Protein AF-A0A6L6EE24-F1 (afdb_monomer)

Radius of gyration: 20.08 Å; Cα contacts (8 Å, |Δi|>4): 141; chains: 1; bounding box: 50×39×47 Å

Sequence (184 aa):
MATQLELSYWQAILTGFLQGVTELFPISSLGHSILVPAWIGGSWESFLTNSTAGESPYLLMIIALHAASAITLLLIFWKRWLQLVKAFFRSLKSRSLDTPESRVIWLILIATIPVGALGVLFERQFQVLFSEPLAASIFLSINGLILIIAEKSSKNKTVMDSTSDEVLTHQISFKNAFTSGVAQ

Structure (mmCIF, N/CA/C/O backbone):
data_AF-A0A6L6EE24-F1
#
_entry.id   AF-A0A6L6EE24-F1
#
loop_
_atom_site.group_PDB
_atom_site.id
_atom_site.type_symbol
_atom_site.label_atom_id
_atom_site.label_alt_id
_atom_site.label_comp_id
_atom_site.label_asym_id
_atom_site.label_entity_id
_atom_site.label_seq_id
_atom_site.pdbx_PDB_ins_code
_atom_site.Cartn_x
_atom_site.Cartn_y
_atom_site.Cartn_z
_atom_site.occupancy
_atom_site.B_iso_or_equiv
_atom_site.auth_seq_id
_atom_site.auth_comp_id
_atom_site.auth_asym_id
_atom_site.auth_atom_id
_atom_site.pdbx_PDB_model_num
ATOM 1 N N . MET A 1 1 ? 29.800 -14.977 -24.149 1.00 35.56 1 MET A N 1
ATOM 2 C CA . MET A 1 1 ? 29.866 -14.549 -22.738 1.00 35.56 1 MET A CA 1
ATOM 3 C C . MET A 1 1 ? 28.534 -13.881 -22.454 1.00 35.56 1 MET A C 1
ATOM 5 O O . MET A 1 1 ? 28.294 -12.818 -23.006 1.00 35.56 1 MET A O 1
ATOM 9 N N . ALA A 1 2 ? 27.608 -14.567 -21.779 1.00 38.78 2 ALA A N 1
ATOM 10 C CA . ALA A 1 2 ? 26.323 -13.967 -21.435 1.00 38.78 2 ALA A CA 1
ATOM 11 C C . ALA A 1 2 ? 26.615 -12.833 -20.451 1.00 38.78 2 ALA A C 1
ATOM 13 O O . ALA A 1 2 ? 27.115 -13.090 -19.358 1.00 38.78 2 ALA A O 1
ATOM 14 N N . THR A 1 3 ? 26.415 -11.587 -20.870 1.00 46.00 3 THR A N 1
ATOM 15 C CA . THR A 1 3 ? 26.446 -10.443 -19.963 1.00 46.00 3 THR A CA 1
ATOM 16 C C . THR A 1 3 ? 25.337 -10.674 -18.951 1.00 46.00 3 THR A C 1
ATOM 18 O O . THR A 1 3 ? 24.162 -10.554 -19.296 1.00 46.00 3 THR A O 1
ATOM 21 N N . GLN A 1 4 ? 25.697 -11.082 -17.734 1.00 54.03 4 GLN A N 1
ATOM 22 C CA . GLN A 1 4 ? 24.763 -11.023 -16.622 1.00 54.03 4 GLN A CA 1
ATOM 23 C C . GLN A 1 4 ? 24.338 -9.559 -16.519 1.00 54.03 4 GLN A C 1
ATOM 25 O O . GL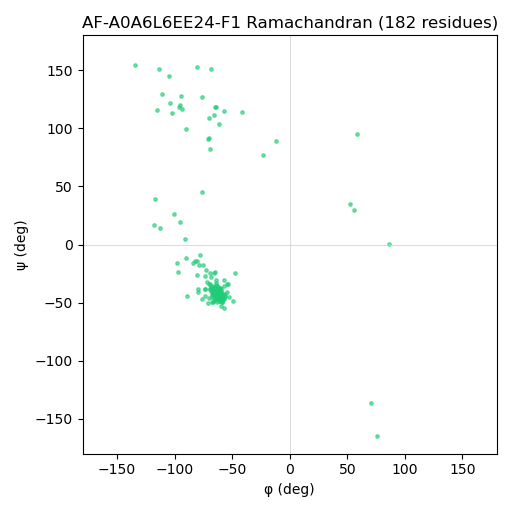N A 1 4 ? 25.173 -8.664 -16.374 1.00 54.03 4 GLN A O 1
ATOM 30 N N . LEU A 1 5 ? 23.055 -9.309 -16.766 1.00 61.62 5 LEU A N 1
ATOM 31 C CA . LEU A 1 5 ? 22.456 -8.003 -16.566 1.00 61.62 5 LEU A CA 1
ATOM 32 C C . LEU A 1 5 ? 22.423 -7.811 -15.052 1.00 61.62 5 LEU A C 1
ATOM 34 O O . LEU A 1 5 ? 21.525 -8.304 -14.385 1.00 61.62 5 LEU A O 1
ATOM 38 N N . GLU A 1 6 ? 23.474 -7.201 -14.517 1.00 71.25 6 GLU A N 1
ATOM 39 C CA . GLU A 1 6 ? 23.632 -6.947 -13.090 1.00 71.25 6 GLU A CA 1
ATOM 40 C C . GLU A 1 6 ? 23.122 -5.541 -12.776 1.00 71.25 6 GLU A C 1
ATOM 42 O O . GLU A 1 6 ? 23.526 -4.553 -13.403 1.00 71.25 6 GLU A O 1
ATOM 47 N N . LEU A 1 7 ? 22.230 -5.447 -11.794 1.00 79.94 7 LEU A N 1
ATOM 48 C CA . LEU A 1 7 ? 21.799 -4.171 -11.244 1.00 79.94 7 LEU A CA 1
ATOM 49 C C . LEU A 1 7 ? 22.915 -3.645 -10.335 1.00 79.94 7 LEU A C 1
ATOM 51 O O . LEU A 1 7 ? 23.386 -4.348 -9.441 1.00 79.94 7 LEU A O 1
ATOM 55 N N . SER A 1 8 ? 23.375 -2.412 -10.553 1.00 88.88 8 SER A N 1
ATOM 56 C CA . SER A 1 8 ? 24.468 -1.885 -9.729 1.00 88.88 8 SER A CA 1
ATOM 57 C C . SER A 1 8 ? 24.000 -1.653 -8.290 1.00 88.88 8 SER A C 1
ATOM 59 O O . SER A 1 8 ? 22.841 -1.309 -8.054 1.00 88.88 8 SER A O 1
ATOM 61 N N . TYR A 1 9 ? 24.906 -1.750 -7.310 1.00 90.00 9 TYR A N 1
ATOM 62 C CA . TYR A 1 9 ? 24.572 -1.438 -5.913 1.00 90.00 9 TYR A CA 1
ATOM 63 C C . TYR A 1 9 ? 23.958 -0.044 -5.750 1.00 90.00 9 TYR A C 1
ATOM 65 O O . TYR A 1 9 ? 23.062 0.145 -4.934 1.00 90.00 9 TYR A O 1
ATOM 73 N N . TRP A 1 10 ? 24.395 0.924 -6.558 1.00 90.31 10 TRP A N 1
ATOM 74 C CA . TRP A 1 10 ? 23.808 2.258 -6.570 1.00 90.31 10 TRP A CA 1
ATOM 75 C C . TRP A 1 10 ? 22.343 2.247 -7.028 1.00 90.31 10 TRP A C 1
ATOM 77 O O . TRP A 1 10 ? 21.489 2.832 -6.365 1.00 90.31 10 TRP A O 1
ATOM 87 N N . GLN A 1 11 ? 22.034 1.533 -8.115 1.00 90.19 11 GLN A N 1
ATOM 88 C CA . GLN A 1 11 ? 20.658 1.354 -8.593 1.00 90.19 11 GLN A CA 1
ATOM 89 C C . GLN A 1 11 ? 19.801 0.613 -7.556 1.00 90.19 11 GLN A C 1
ATOM 91 O O . GLN A 1 11 ? 18.645 0.978 -7.352 1.00 90.19 11 GLN A O 1
ATOM 96 N N . ALA A 1 12 ? 20.363 -0.377 -6.856 1.00 90.50 12 ALA A N 1
ATOM 97 C CA . ALA A 1 12 ? 19.659 -1.127 -5.814 1.00 90.50 12 ALA A CA 1
ATOM 98 C C . ALA A 1 12 ? 19.319 -0.234 -4.613 1.00 90.50 12 ALA A C 1
ATOM 100 O O . ALA A 1 12 ? 18.173 -0.209 -4.166 1.00 90.50 12 ALA A O 1
ATOM 101 N N . ILE A 1 13 ? 20.292 0.546 -4.129 1.00 92.00 13 ILE A N 1
ATOM 102 C CA . ILE A 1 13 ? 20.103 1.505 -3.031 1.00 92.00 13 ILE A CA 1
ATOM 103 C C . ILE A 1 13 ? 19.045 2.541 -3.408 1.00 92.00 13 ILE A C 1
ATOM 105 O O . ILE A 1 13 ? 18.144 2.811 -2.616 1.00 92.00 13 ILE A O 1
ATOM 109 N N . LEU A 1 14 ? 19.120 3.095 -4.620 1.00 91.81 14 LEU A N 1
ATOM 110 C CA . LEU A 1 14 ? 18.164 4.098 -5.078 1.00 91.81 14 LEU A CA 1
ATOM 111 C C . LEU A 1 14 ? 16.758 3.508 -5.258 1.00 91.81 14 LEU A C 1
ATOM 113 O O . LEU A 1 14 ? 15.786 4.155 -4.877 1.00 91.81 14 LEU A O 1
ATOM 117 N N . THR A 1 15 ? 16.646 2.269 -5.755 1.00 91.50 15 THR A N 1
ATOM 118 C CA . THR A 1 15 ? 15.363 1.545 -5.832 1.00 91.50 15 THR A CA 1
ATOM 119 C C . THR A 1 15 ? 14.777 1.336 -4.436 1.00 91.50 15 THR A C 1
ATOM 121 O O . THR A 1 15 ? 13.606 1.628 -4.210 1.00 91.50 15 THR A O 1
ATOM 124 N N . GLY A 1 16 ? 15.590 0.883 -3.477 1.00 92.81 16 GLY A N 1
ATOM 125 C CA . GLY A 1 16 ? 15.157 0.682 -2.095 1.00 92.81 16 GLY A CA 1
ATOM 126 C C . GLY A 1 16 ? 14.726 1.979 -1.413 1.00 92.81 16 GLY A C 1
ATOM 127 O O . GLY A 1 16 ? 13.695 2.010 -0.744 1.00 92.81 16 GLY A O 1
ATOM 128 N N . PHE A 1 17 ? 15.468 3.067 -1.625 1.00 92.75 17 PHE A N 1
ATOM 129 C CA . PHE A 1 17 ? 15.104 4.392 -1.128 1.00 92.75 17 PHE A CA 1
ATOM 130 C C . PHE A 1 17 ? 13.784 4.881 -1.734 1.00 92.75 17 PHE A C 1
ATOM 132 O O . PHE A 1 17 ? 12.897 5.309 -0.998 1.00 92.75 17 PHE A O 1
ATOM 139 N N . LEU A 1 18 ? 13.628 4.774 -3.058 1.00 92.88 18 LEU A N 1
ATOM 140 C CA . LEU A 1 18 ? 12.404 5.159 -3.756 1.00 92.88 18 LEU A CA 1
ATOM 141 C C . LEU A 1 18 ? 11.202 4.362 -3.242 1.00 92.88 18 LEU A C 1
ATOM 143 O O . LEU A 1 18 ? 10.190 4.966 -2.896 1.00 92.88 18 LEU A O 1
ATOM 147 N N . GLN A 1 19 ? 11.323 3.036 -3.129 1.00 92.50 19 GLN A N 1
ATOM 148 C CA . GLN A 1 19 ? 10.274 2.179 -2.576 1.00 92.50 19 GLN A CA 1
ATOM 149 C C . GLN A 1 19 ? 9.935 2.603 -1.143 1.00 92.50 19 GLN A C 1
ATOM 151 O O . GLN A 1 19 ? 8.772 2.829 -0.833 1.00 92.50 19 GLN A O 1
ATOM 156 N N . GLY A 1 20 ? 10.940 2.772 -0.280 1.00 91.31 20 GLY A N 1
ATOM 157 C CA . GLY A 1 20 ? 10.734 3.153 1.117 1.00 91.31 20 GLY A CA 1
ATOM 158 C C . GLY A 1 20 ? 10.026 4.500 1.281 1.00 91.31 20 GLY A C 1
ATOM 159 O O . GLY A 1 20 ? 9.137 4.617 2.116 1.00 91.31 20 GLY A O 1
ATOM 160 N N . VAL A 1 21 ? 10.375 5.504 0.470 1.00 91.56 21 VAL A N 1
ATOM 161 C CA . VAL A 1 21 ? 9.709 6.816 0.490 1.00 91.56 21 VAL A CA 1
ATOM 162 C C . VAL A 1 21 ? 8.296 6.716 -0.075 1.00 91.56 21 VAL A C 1
ATOM 164 O O . VAL A 1 21 ? 7.352 7.179 0.556 1.00 91.56 21 VAL A O 1
ATOM 167 N N . THR A 1 22 ? 8.132 6.113 -1.252 1.00 91.94 22 THR A N 1
ATOM 168 C CA . THR A 1 22 ? 6.841 6.065 -1.958 1.00 91.94 22 THR A CA 1
ATOM 169 C C . THR A 1 22 ? 5.807 5.188 -1.261 1.00 91.94 22 THR A C 1
ATOM 171 O O . THR A 1 22 ? 4.623 5.450 -1.413 1.00 91.94 22 THR A O 1
ATOM 174 N N . GLU A 1 23 ? 6.223 4.204 -0.461 1.00 90.12 23 GLU A N 1
ATOM 175 C CA . GLU A 1 23 ? 5.327 3.372 0.354 1.00 90.12 23 GLU A CA 1
ATOM 176 C C . GLU A 1 23 ? 4.661 4.164 1.493 1.00 90.12 23 GLU A C 1
ATOM 178 O O . GLU A 1 23 ? 3.559 3.836 1.924 1.00 90.12 23 GLU A O 1
ATOM 183 N N . LEU A 1 24 ? 5.309 5.228 1.985 1.00 86.56 24 LEU A N 1
ATOM 184 C CA . LEU A 1 24 ? 4.775 6.060 3.072 1.00 86.56 24 LEU A CA 1
ATOM 185 C C . LEU A 1 24 ? 3.703 7.047 2.598 1.00 86.56 24 LEU A C 1
ATOM 187 O O . LEU A 1 24 ? 2.953 7.582 3.416 1.00 86.56 24 LEU A O 1
ATOM 191 N N . PHE A 1 25 ? 3.637 7.304 1.294 1.00 87.75 25 PHE A N 1
ATOM 192 C CA . PHE A 1 25 ? 2.688 8.230 0.692 1.00 87.75 25 PHE A CA 1
ATOM 193 C C . PHE A 1 25 ? 1.697 7.468 -0.196 1.00 87.75 25 PHE A C 1
ATOM 195 O O . PHE A 1 25 ? 2.050 6.455 -0.792 1.00 87.75 25 PHE A O 1
ATOM 202 N N . PRO A 1 26 ? 0.458 7.955 -0.367 1.00 85.06 26 PRO A N 1
ATOM 203 C CA . PRO A 1 26 ? -0.547 7.289 -1.196 1.00 85.06 26 PRO A CA 1
ATOM 204 C C . PRO A 1 26 ? -0.301 7.489 -2.708 1.00 85.06 26 PRO A C 1
ATOM 206 O O . PRO A 1 26 ? -1.217 7.800 -3.460 1.00 85.06 26 PRO A O 1
ATOM 209 N N . ILE A 1 27 ? 0.939 7.331 -3.177 1.00 86.38 27 ILE A N 1
ATOM 210 C CA . ILE A 1 27 ? 1.379 7.661 -4.544 1.00 86.38 27 ILE A CA 1
ATOM 211 C C . ILE A 1 27 ? 1.757 6.433 -5.383 1.00 86.38 27 ILE A C 1
ATOM 213 O O . ILE A 1 27 ? 2.351 6.596 -6.439 1.00 86.38 27 ILE A O 1
ATOM 217 N N . SER A 1 28 ? 1.390 5.219 -4.955 1.00 88.88 28 SER A N 1
ATOM 218 C CA . SER A 1 28 ? 1.711 3.939 -5.614 1.00 88.88 28 SER A CA 1
ATOM 219 C C . SER A 1 28 ? 3.219 3.691 -5.772 1.00 88.88 28 SER A C 1
ATOM 221 O O . SER A 1 28 ? 3.859 4.114 -6.742 1.00 88.88 28 SER A O 1
ATOM 223 N N . SER A 1 29 ? 3.789 2.966 -4.808 1.00 89.94 29 SER A N 1
ATOM 224 C CA . SER A 1 29 ? 5.209 2.603 -4.790 1.00 89.94 29 SER A CA 1
ATOM 225 C C . SER A 1 29 ? 5.599 1.705 -5.968 1.00 89.94 29 SER A C 1
ATOM 227 O O . SER A 1 29 ? 6.589 1.980 -6.641 1.00 89.94 29 SER A O 1
ATOM 229 N N . LEU A 1 30 ? 4.763 0.715 -6.310 1.00 87.75 30 LEU A N 1
ATOM 230 C CA . LEU A 1 30 ? 4.964 -0.144 -7.485 1.00 87.75 30 LEU A CA 1
ATOM 231 C C . LEU A 1 30 ? 5.056 0.661 -8.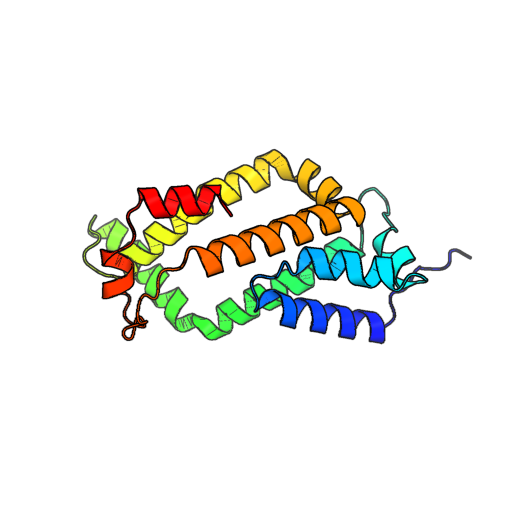788 1.00 87.75 30 LEU A C 1
ATOM 233 O O . LEU A 1 30 ? 5.960 0.426 -9.586 1.00 87.75 30 LEU A O 1
ATOM 237 N N . GLY A 1 31 ? 4.168 1.642 -8.988 1.00 88.12 31 GLY A N 1
ATOM 238 C CA . GLY A 1 31 ? 4.172 2.474 -10.193 1.00 88.12 31 GLY A CA 1
ATOM 239 C C . GLY A 1 31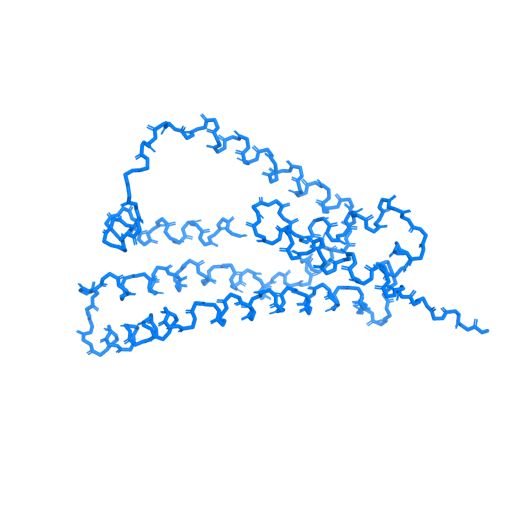 ? 5.496 3.215 -10.381 1.00 88.12 31 GLY A C 1
ATOM 240 O O . GLY A 1 31 ? 6.076 3.189 -11.464 1.00 88.12 31 GLY A O 1
ATOM 241 N N . HIS A 1 32 ? 6.022 3.815 -9.312 1.00 90.38 32 HIS A N 1
ATOM 242 C CA . HIS A 1 32 ? 7.311 4.507 -9.347 1.00 90.38 32 HIS A CA 1
ATOM 243 C C . HIS A 1 32 ? 8.487 3.543 -9.532 1.00 90.38 32 HIS A C 1
ATOM 245 O O . HIS A 1 32 ? 9.392 3.835 -10.313 1.00 90.38 32 HIS A O 1
ATOM 251 N N . SER A 1 33 ? 8.450 2.384 -8.876 1.00 88.56 33 SER A N 1
ATOM 252 C CA . SER A 1 33 ? 9.476 1.348 -9.006 1.00 88.56 33 SER A CA 1
ATOM 253 C C . SER A 1 33 ? 9.541 0.748 -10.412 1.00 88.56 33 SER A C 1
ATOM 255 O O . SER A 1 33 ? 10.598 0.295 -10.813 1.00 88.56 33 SER A O 1
ATOM 257 N N . ILE A 1 34 ? 8.474 0.798 -11.212 1.00 89.12 34 ILE A N 1
ATOM 258 C CA . ILE A 1 34 ? 8.506 0.364 -12.621 1.00 89.12 34 ILE A CA 1
ATOM 259 C C . ILE A 1 34 ? 8.893 1.523 -13.551 1.00 89.12 34 ILE A C 1
ATOM 261 O O . ILE A 1 34 ? 9.718 1.364 -14.450 1.00 89.12 34 ILE A O 1
ATOM 265 N N . LEU A 1 35 ? 8.312 2.708 -13.339 1.00 89.75 35 LEU A N 1
ATOM 266 C CA . LEU A 1 35 ? 8.468 3.845 -14.250 1.00 89.75 35 LEU A CA 1
ATOM 267 C C . LEU A 1 35 ? 9.841 4.506 -14.172 1.00 89.75 35 LEU A C 1
ATOM 269 O O . LEU A 1 35 ? 10.368 4.915 -15.202 1.00 89.75 35 LEU A O 1
ATOM 273 N N . VAL A 1 36 ? 10.432 4.624 -12.980 1.00 90.56 36 VAL A N 1
ATOM 274 C CA . VAL A 1 36 ? 11.742 5.274 -12.819 1.00 90.56 36 VAL A CA 1
ATOM 275 C C . VAL A 1 36 ? 12.846 4.517 -13.575 1.00 90.56 36 VAL A C 1
ATOM 277 O O . VAL A 1 36 ? 13.548 5.159 -14.360 1.00 90.56 36 VAL A O 1
ATOM 280 N N . PRO A 1 37 ? 12.988 3.182 -13.441 1.00 89.06 37 PRO A N 1
ATOM 281 C CA . PRO A 1 37 ? 13.920 2.407 -14.262 1.00 89.06 37 PRO A CA 1
ATOM 282 C C . PRO A 1 37 ? 13.646 2.510 -15.761 1.00 89.06 37 PRO A C 1
ATOM 284 O O . PRO A 1 37 ? 14.585 2.699 -16.532 1.00 89.06 37 PRO A O 1
ATOM 287 N N . ALA A 1 38 ? 12.374 2.407 -16.166 1.00 88.19 38 ALA A N 1
ATOM 288 C CA . ALA A 1 38 ? 11.973 2.470 -17.570 1.00 88.19 38 ALA A CA 1
ATOM 289 C C . ALA A 1 38 ? 12.283 3.838 -18.199 1.00 88.19 38 ALA A C 1
ATOM 291 O O . ALA A 1 38 ? 12.652 3.918 -19.364 1.00 88.19 38 ALA A O 1
ATOM 292 N N . TRP A 1 39 ? 12.164 4.920 -17.428 1.00 89.44 39 TRP A N 1
ATOM 293 C CA . TRP A 1 39 ? 12.439 6.272 -17.906 1.00 89.44 39 TRP A CA 1
ATOM 294 C C . TRP A 1 39 ? 13.933 6.605 -17.949 1.00 89.44 39 TRP A C 1
ATOM 296 O O . TRP A 1 39 ? 14.387 7.268 -18.879 1.00 89.44 39 TRP A O 1
ATOM 306 N N . ILE A 1 40 ? 14.709 6.146 -16.959 1.00 89.81 40 ILE A N 1
ATOM 307 C CA . ILE A 1 40 ? 16.169 6.334 -16.937 1.00 89.81 40 ILE A CA 1
ATOM 308 C C . ILE A 1 40 ? 16.847 5.493 -18.030 1.00 89.81 40 ILE A C 1
ATOM 310 O O . ILE A 1 40 ? 17.845 5.927 -18.608 1.00 89.81 40 ILE A O 1
ATOM 314 N N . GLY A 1 41 ? 16.303 4.311 -18.331 1.00 86.81 41 GLY A N 1
ATOM 315 C CA . GLY A 1 41 ? 16.784 3.448 -19.403 1.00 86.81 41 GLY A CA 1
ATOM 316 C C . GLY A 1 41 ? 18.075 2.692 -19.069 1.00 86.81 41 GLY A C 1
ATOM 317 O O . GLY A 1 41 ? 18.515 2.576 -17.918 1.00 86.81 41 GLY A O 1
ATOM 318 N N . GLY A 1 42 ? 18.707 2.151 -20.109 1.00 87.25 42 GLY A N 1
ATOM 319 C CA . GLY A 1 42 ? 20.019 1.507 -20.021 1.00 87.25 42 GLY A CA 1
ATOM 320 C C . GLY A 1 42 ? 19.988 0.175 -19.269 1.00 87.25 42 GLY A C 1
ATOM 321 O O . GLY A 1 42 ? 19.104 -0.655 -19.486 1.00 87.25 42 GLY A O 1
ATOM 322 N N . SER A 1 43 ? 20.966 -0.058 -18.383 1.00 84.69 43 SER A N 1
ATOM 323 C CA . SER A 1 43 ? 21.052 -1.322 -17.634 1.00 84.69 43 SER A CA 1
ATOM 324 C C . SER A 1 43 ? 19.886 -1.526 -16.663 1.00 84.69 43 SER A C 1
ATOM 326 O O . SER A 1 43 ? 19.553 -2.666 -16.354 1.00 84.69 43 SER A O 1
ATOM 328 N N . TRP A 1 44 ? 19.243 -0.444 -16.209 1.00 85.06 44 TRP A N 1
ATOM 329 C CA . TRP A 1 44 ? 18.145 -0.511 -15.246 1.00 85.06 44 TRP A CA 1
ATOM 330 C C . TRP A 1 44 ? 16.845 -0.984 -15.905 1.00 85.06 44 TRP A C 1
ATOM 332 O O . TRP A 1 44 ? 16.212 -1.916 -15.418 1.00 85.06 44 TRP A O 1
ATOM 342 N N . GLU A 1 45 ? 16.503 -0.411 -17.061 1.00 85.00 45 GLU A N 1
ATOM 343 C CA . GLU A 1 45 ? 15.403 -0.875 -17.916 1.00 85.00 45 GLU A CA 1
ATOM 344 C C . GLU A 1 45 ? 15.658 -2.295 -18.441 1.00 85.00 45 GLU A C 1
ATOM 346 O O . GLU A 1 45 ? 14.760 -3.137 -18.433 1.00 85.00 45 GLU A O 1
ATOM 351 N N . SER A 1 46 ? 16.898 -2.596 -18.839 1.00 83.94 46 SER A N 1
ATOM 352 C CA . SER A 1 46 ? 17.271 -3.946 -19.282 1.00 83.94 46 SER A CA 1
ATOM 353 C C . SER A 1 46 ? 17.065 -4.979 -18.172 1.00 83.94 46 SER A C 1
ATOM 355 O O . SER A 1 46 ? 16.642 -6.094 -18.446 1.00 83.94 46 SER A O 1
ATOM 357 N N . PHE A 1 47 ? 17.337 -4.623 -16.913 1.00 83.06 47 PHE A N 1
ATOM 358 C CA . PHE A 1 47 ? 17.099 -5.501 -15.767 1.00 83.06 47 PHE A CA 1
ATOM 359 C C . PHE A 1 47 ? 15.609 -5.630 -15.417 1.00 83.06 47 PHE A C 1
ATOM 361 O O . PHE A 1 47 ? 15.158 -6.724 -15.092 1.00 83.06 47 PHE A O 1
ATOM 368 N N . LEU A 1 48 ? 14.839 -4.541 -15.530 1.00 82.88 48 LEU A N 1
ATOM 369 C CA . LEU A 1 48 ? 13.378 -4.542 -15.374 1.00 82.88 48 LEU A CA 1
ATOM 370 C C . LEU A 1 48 ? 12.705 -5.492 -16.379 1.00 82.88 48 LEU A C 1
ATOM 372 O O . LEU A 1 48 ? 11.856 -6.297 -16.002 1.00 82.88 48 LEU A O 1
ATOM 376 N N . THR A 1 49 ? 13.098 -5.400 -17.651 1.00 79.06 49 THR A N 1
ATOM 377 C CA . THR A 1 49 ? 12.504 -6.160 -18.765 1.00 7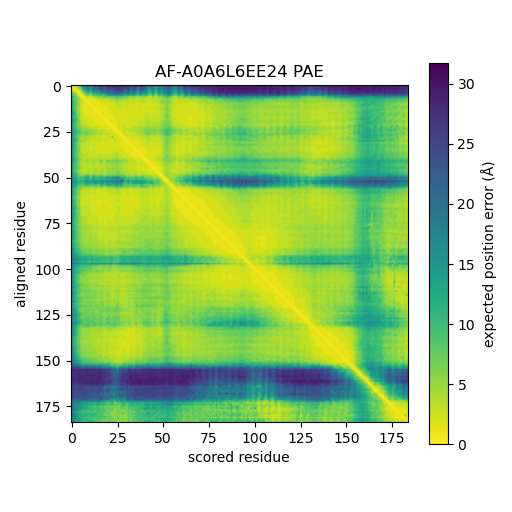9.06 49 THR A CA 1
ATOM 378 C C . THR A 1 49 ? 13.063 -7.577 -18.899 1.00 79.06 49 THR A C 1
ATOM 380 O O . THR A 1 49 ? 12.468 -8.417 -19.579 1.00 79.06 49 THR A O 1
ATOM 383 N N . ASN A 1 50 ? 14.177 -7.885 -18.229 1.00 78.44 50 ASN A N 1
ATOM 384 C CA . ASN A 1 50 ? 14.746 -9.224 -18.230 1.00 78.44 50 ASN A CA 1
ATOM 385 C C . ASN A 1 50 ? 13.855 -10.184 -17.434 1.00 78.44 50 ASN A C 1
ATOM 387 O O . ASN A 1 50 ? 13.790 -10.144 -16.206 1.00 78.44 50 ASN A O 1
ATOM 391 N N . SER A 1 51 ? 13.197 -11.080 -18.160 1.00 69.50 51 SER A N 1
ATOM 392 C CA . SER A 1 51 ? 12.428 -12.182 -17.595 1.00 69.50 51 SER A CA 1
ATOM 393 C C . SER A 1 51 ? 13.087 -13.492 -17.999 1.00 69.50 51 SER A C 1
ATOM 395 O O . SER A 1 51 ? 13.144 -13.834 -19.181 1.00 69.50 51 SER A O 1
ATOM 397 N N . THR A 1 52 ? 13.587 -14.243 -17.020 1.00 64.06 52 THR A N 1
ATOM 398 C CA . THR A 1 52 ? 14.177 -15.564 -17.256 1.00 64.06 52 THR A CA 1
ATOM 399 C C . THR A 1 52 ? 13.173 -16.620 -16.812 1.00 64.06 52 THR A C 1
ATOM 401 O O . THR A 1 52 ? 12.737 -16.617 -15.669 1.00 64.06 52 THR A O 1
ATOM 404 N N . ALA A 1 53 ? 12.770 -17.515 -17.721 1.00 59.53 53 ALA A N 1
ATOM 405 C CA . ALA A 1 53 ? 11.824 -18.602 -17.429 1.00 59.53 53 ALA A CA 1
ATOM 406 C C . ALA A 1 53 ? 10.465 -18.156 -16.830 1.00 59.53 53 ALA A C 1
ATOM 408 O O . ALA A 1 53 ? 9.827 -18.914 -16.107 1.00 59.53 53 ALA A O 1
ATOM 409 N N . GLY A 1 54 ? 10.002 -16.946 -17.167 1.00 62.97 54 GLY A N 1
ATOM 410 C CA . GLY A 1 54 ? 8.730 -16.399 -16.679 1.00 62.97 54 GLY A CA 1
ATOM 411 C C . GLY A 1 54 ? 8.818 -15.678 -15.331 1.00 62.97 54 GLY A C 1
ATOM 412 O O . GLY A 1 54 ? 7.810 -15.152 -14.875 1.00 62.97 54 GLY A O 1
ATOM 413 N N . GLU A 1 55 ? 10.007 -15.599 -14.729 1.00 66.62 55 GLU A N 1
ATOM 414 C CA . GLU A 1 55 ? 10.256 -14.839 -13.506 1.00 66.62 55 GLU A CA 1
ATOM 415 C C . GLU A 1 55 ? 11.135 -13.619 -13.815 1.00 66.62 55 GLU A C 1
ATOM 417 O O . GLU A 1 55 ? 12.179 -13.728 -14.466 1.00 66.62 55 GLU A O 1
ATOM 422 N N . SER A 1 56 ? 10.708 -12.440 -13.356 1.00 79.62 56 SER A N 1
ATOM 423 C CA . SER A 1 56 ? 11.512 -11.216 -13.410 1.00 79.62 56 SER A CA 1
ATOM 424 C C . SER A 1 56 ? 12.280 -11.063 -12.091 1.00 79.62 56 SER A C 1
ATOM 426 O O . SER A 1 56 ? 11.653 -10.871 -11.041 1.00 79.62 56 SER A O 1
ATOM 428 N N . PRO A 1 57 ? 13.627 -11.100 -12.107 1.00 82.06 57 PRO A N 1
ATOM 429 C CA . PRO A 1 57 ? 14.441 -10.842 -10.919 1.00 82.06 57 PRO A CA 1
ATOM 430 C C . PRO A 1 57 ? 14.158 -9.466 -10.304 1.00 82.06 57 PRO A C 1
ATOM 432 O O . PRO A 1 57 ? 14.236 -9.296 -9.086 1.00 82.06 57 PRO A O 1
ATOM 435 N N . TYR A 1 58 ? 13.787 -8.489 -11.136 1.00 84.88 58 TYR A N 1
ATOM 436 C CA . TYR A 1 58 ? 13.420 -7.158 -10.673 1.00 84.88 58 TYR A CA 1
ATOM 437 C C . TYR A 1 58 ? 12.118 -7.167 -9.872 1.00 84.88 58 TYR A C 1
ATOM 439 O O . TYR A 1 58 ? 12.081 -6.603 -8.781 1.00 84.88 58 TYR A O 1
ATOM 447 N N . LEU A 1 59 ? 11.076 -7.863 -10.342 1.00 83.62 59 LEU A N 1
ATOM 448 C CA . LEU A 1 59 ? 9.827 -8.000 -9.582 1.00 83.62 59 LEU A CA 1
ATOM 449 C C . LEU A 1 59 ? 10.057 -8.688 -8.235 1.00 83.62 59 LEU A C 1
ATOM 451 O O . LEU A 1 59 ? 9.536 -8.228 -7.223 1.00 83.62 59 LEU A O 1
ATOM 455 N N . LEU A 1 60 ? 10.880 -9.741 -8.198 1.00 86.06 60 LEU A N 1
ATOM 456 C CA . LEU A 1 60 ? 11.251 -10.407 -6.944 1.00 86.06 60 LEU A CA 1
ATOM 457 C C . LEU A 1 60 ? 11.949 -9.444 -5.975 1.00 86.06 60 LEU A C 1
ATOM 459 O O . LEU A 1 60 ? 11.661 -9.456 -4.777 1.00 86.06 60 LEU A O 1
ATOM 463 N N . MET A 1 61 ? 12.818 -8.567 -6.483 1.00 88.56 61 MET A N 1
ATOM 464 C CA . MET A 1 61 ? 13.447 -7.524 -5.675 1.00 88.56 61 MET A CA 1
ATOM 465 C C . MET A 1 61 ? 12.423 -6.510 -5.144 1.00 88.56 61 MET A C 1
ATOM 467 O O . MET A 1 61 ? 12.476 -6.173 -3.962 1.00 88.56 61 MET A O 1
ATOM 471 N N . ILE A 1 62 ? 11.471 -6.048 -5.964 1.00 89.69 62 ILE A N 1
ATOM 472 C CA . ILE A 1 62 ? 10.398 -5.146 -5.507 1.00 89.69 62 ILE A CA 1
ATOM 473 C C . ILE A 1 62 ? 9.556 -5.820 -4.416 1.00 89.69 62 ILE A C 1
ATOM 475 O O . ILE A 1 62 ? 9.294 -5.207 -3.383 1.00 89.69 62 ILE A O 1
ATOM 479 N N . ILE A 1 63 ? 9.177 -7.089 -4.606 1.00 89.62 63 ILE A N 1
ATOM 480 C CA . ILE A 1 63 ? 8.435 -7.877 -3.611 1.00 89.62 63 ILE A CA 1
ATOM 481 C C . ILE A 1 63 ? 9.227 -7.958 -2.301 1.00 89.62 63 ILE A C 1
ATOM 483 O O . ILE A 1 63 ? 8.664 -7.741 -1.229 1.00 89.62 63 ILE A O 1
ATOM 487 N N . ALA A 1 64 ? 10.537 -8.212 -2.367 1.00 92.31 64 ALA A N 1
ATOM 488 C CA . ALA A 1 64 ? 11.397 -8.253 -1.187 1.00 92.31 64 ALA A CA 1
ATOM 489 C C . ALA A 1 64 ? 11.495 -6.888 -0.480 1.00 92.31 64 ALA A C 1
ATOM 491 O O . ALA A 1 64 ? 11.433 -6.828 0.749 1.00 92.31 64 ALA A O 1
ATOM 492 N N . LEU A 1 65 ? 11.603 -5.785 -1.229 1.00 93.00 65 LEU A N 1
ATOM 493 C CA . LEU A 1 65 ? 11.615 -4.429 -0.671 1.00 93.00 65 LEU A CA 1
ATOM 494 C C . LEU A 1 65 ? 10.276 -4.070 -0.010 1.00 93.00 65 LEU A C 1
ATOM 496 O O . LEU A 1 65 ? 10.266 -3.499 1.080 1.00 93.00 65 LEU A O 1
ATOM 500 N N . HIS A 1 66 ? 9.155 -4.449 -0.624 1.00 92.50 66 HIS A N 1
ATOM 501 C CA . HIS A 1 66 ? 7.823 -4.272 -0.046 1.00 92.50 66 HIS A CA 1
ATOM 502 C C . HIS A 1 66 ? 7.622 -5.149 1.205 1.00 92.50 66 HIS A C 1
ATOM 504 O O . HIS A 1 66 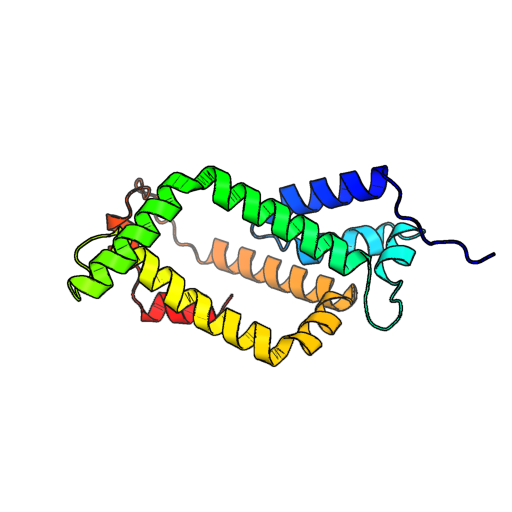? 7.066 -4.712 2.210 1.00 92.50 66 HIS A O 1
ATOM 510 N N . ALA A 1 67 ? 8.154 -6.374 1.217 1.00 94.19 67 ALA A N 1
ATOM 511 C CA . ALA A 1 67 ? 8.173 -7.196 2.424 1.00 94.19 67 ALA A CA 1
ATOM 512 C C . ALA A 1 67 ? 9.008 -6.543 3.542 1.00 94.19 67 ALA A C 1
ATOM 514 O O . ALA A 1 67 ? 8.608 -6.568 4.705 1.00 94.19 67 ALA A O 1
ATOM 515 N N . ALA A 1 68 ? 10.138 -5.912 3.210 1.00 94.31 68 ALA A N 1
ATOM 516 C CA . ALA A 1 68 ? 10.967 -5.203 4.181 1.00 94.31 68 ALA A CA 1
ATOM 517 C C . ALA A 1 68 ? 10.250 -3.985 4.798 1.00 94.31 68 ALA A C 1
ATOM 519 O O . ALA A 1 68 ? 10.341 -3.776 6.015 1.00 94.31 68 ALA A O 1
ATOM 520 N N . SER A 1 69 ? 9.495 -3.208 4.011 1.00 93.06 69 SER A N 1
ATOM 521 C CA . SER A 1 69 ? 8.674 -2.110 4.544 1.00 93.06 69 SER A CA 1
ATOM 522 C C . SER A 1 69 ? 7.528 -2.634 5.419 1.00 93.06 69 SER A C 1
ATOM 524 O O . SER A 1 69 ? 7.316 -2.118 6.519 1.00 93.06 69 SER A O 1
ATOM 526 N N . ALA A 1 70 ? 6.863 -3.723 5.017 1.00 93.25 70 ALA A N 1
ATOM 527 C CA . ALA A 1 70 ? 5.836 -4.378 5.827 1.00 93.25 70 ALA A CA 1
ATOM 528 C C . ALA A 1 70 ? 6.391 -4.884 7.172 1.00 93.25 70 ALA A C 1
ATOM 530 O O . ALA A 1 70 ? 5.810 -4.618 8.225 1.00 93.25 70 ALA A O 1
ATOM 531 N N . ILE A 1 71 ? 7.554 -5.547 7.165 1.00 95.81 71 ILE A N 1
ATOM 532 C CA . ILE A 1 71 ? 8.251 -5.981 8.386 1.00 95.81 71 ILE A CA 1
ATOM 533 C C . ILE A 1 71 ? 8.585 -4.778 9.270 1.00 95.81 71 ILE A C 1
ATOM 535 O O . ILE A 1 71 ? 8.376 -4.828 10.481 1.00 95.81 71 ILE A O 1
ATOM 539 N N . THR A 1 72 ? 9.053 -3.678 8.682 1.00 94.31 72 THR A N 1
ATOM 540 C CA . THR A 1 72 ? 9.350 -2.447 9.423 1.00 94.31 72 THR A CA 1
ATOM 541 C C . THR A 1 72 ? 8.110 -1.930 10.159 1.00 94.31 72 THR A C 1
ATOM 543 O O . THR A 1 72 ? 8.178 -1.661 11.360 1.00 94.31 72 THR A O 1
ATOM 546 N N . LEU A 1 73 ? 6.952 -1.874 9.492 1.00 93.19 73 LEU A N 1
ATOM 547 C CA . LEU A 1 73 ? 5.685 -1.487 10.124 1.00 93.19 73 LEU A CA 1
ATOM 548 C C . LEU A 1 73 ? 5.240 -2.479 11.210 1.00 93.19 73 LEU A C 1
ATOM 550 O O . LEU A 1 73 ? 4.789 -2.055 12.277 1.00 93.19 73 LEU A O 1
ATOM 554 N N . LEU A 1 74 ? 5.398 -3.789 10.989 1.00 95.19 74 LEU A N 1
ATOM 555 C CA . LEU A 1 74 ? 5.102 -4.814 11.998 1.00 95.19 74 LEU A CA 1
ATOM 556 C C . LEU A 1 74 ? 5.943 -4.626 13.267 1.00 95.19 74 LEU A C 1
ATOM 558 O O . LEU A 1 74 ? 5.410 -4.735 14.372 1.00 95.19 74 LEU A O 1
ATOM 562 N N . LEU A 1 75 ? 7.235 -4.321 13.119 1.00 97.06 75 LEU A N 1
ATOM 563 C CA . LEU A 1 75 ? 8.153 -4.106 14.238 1.00 97.06 75 LEU A CA 1
ATOM 564 C C . LEU A 1 75 ? 7.848 -2.804 14.988 1.00 97.06 75 LEU A C 1
ATOM 566 O O . LEU A 1 75 ? 7.758 -2.817 16.217 1.00 97.06 75 LEU A O 1
ATOM 570 N N . ILE A 1 76 ? 7.630 -1.698 14.269 1.00 96.00 76 ILE A N 1
ATOM 571 C CA . ILE A 1 76 ? 7.298 -0.394 14.870 1.00 96.00 76 ILE A CA 1
ATOM 572 C C . ILE A 1 76 ? 5.994 -0.488 15.672 1.00 96.00 76 ILE A C 1
ATOM 574 O O . ILE A 1 76 ? 5.928 -0.054 16.824 1.00 96.00 76 ILE A O 1
ATOM 578 N N . PHE A 1 77 ? 4.963 -1.113 15.100 1.00 95.69 77 PHE A N 1
ATOM 579 C CA . PHE A 1 77 ? 3.645 -1.243 15.721 1.00 95.69 77 PHE A CA 1
ATOM 580 C C . PHE A 1 77 ? 3.451 -2.568 16.471 1.00 95.69 77 PHE A C 1
ATOM 582 O O . PHE A 1 77 ? 2.319 -2.951 16.769 1.00 95.69 77 PHE A O 1
ATOM 589 N N . TRP A 1 78 ? 4.528 -3.267 16.843 1.00 97.38 78 TRP A N 1
ATOM 590 C CA . TRP A 1 78 ? 4.463 -4.615 17.427 1.00 97.38 78 TRP A CA 1
ATOM 591 C C . TRP A 1 78 ? 3.517 -4.720 18.631 1.00 97.38 78 TRP A C 1
ATOM 593 O O . TRP A 1 78 ? 2.684 -5.623 18.723 1.00 97.38 78 TRP A O 1
ATOM 603 N N . LYS A 1 79 ? 3.583 -3.749 19.553 1.00 97.00 79 LYS A N 1
ATOM 604 C CA . LYS A 1 79 ? 2.699 -3.712 20.731 1.00 97.00 79 LYS A CA 1
ATOM 605 C C . LYS A 1 79 ? 1.226 -3.574 20.340 1.00 97.00 79 LYS A C 1
ATOM 607 O O . LYS A 1 79 ? 0.375 -4.212 20.959 1.00 97.00 79 LYS A O 1
ATOM 612 N N . ARG A 1 80 ? 0.930 -2.775 19.312 1.00 95.19 80 ARG A N 1
ATOM 613 C CA . ARG A 1 80 ? -0.424 -2.579 18.789 1.00 95.19 80 ARG A CA 1
ATOM 614 C C . ARG A 1 80 ? -0.943 -3.853 18.127 1.00 95.19 80 ARG A C 1
ATOM 616 O O . ARG A 1 80 ? -2.066 -4.259 18.410 1.00 95.19 80 ARG A O 1
ATOM 623 N N . TRP A 1 81 ? -0.116 -4.535 17.338 1.00 95.75 81 TRP A N 1
ATOM 624 C CA . TRP A 1 81 ? -0.465 -5.836 16.766 1.00 95.75 81 TRP A CA 1
ATOM 625 C C . TRP A 1 81 ? -0.808 -6.864 17.845 1.00 95.75 81 TRP A C 1
ATOM 627 O O . TRP A 1 81 ? -1.858 -7.499 17.776 1.00 95.75 81 TRP A O 1
ATOM 637 N N . LEU A 1 82 ? 0.002 -6.964 18.904 1.00 96.62 82 LEU A N 1
ATOM 638 C CA . LEU A 1 82 ? -0.299 -7.848 20.034 1.00 96.62 82 LEU A CA 1
ATOM 639 C C . LEU A 1 82 ? -1.624 -7.497 20.730 1.00 96.62 82 LEU A C 1
ATOM 641 O O . LEU A 1 82 ? -2.340 -8.402 21.162 1.00 96.62 82 LEU A O 1
ATOM 645 N N . GLN A 1 83 ? -1.963 -6.211 20.855 1.00 95.62 83 GLN A N 1
ATOM 646 C CA . GLN A 1 83 ? -3.251 -5.777 21.406 1.00 95.62 83 GLN A CA 1
ATOM 647 C C . GLN A 1 83 ? -4.419 -6.206 20.514 1.00 95.62 83 GLN A C 1
ATOM 649 O O . GLN A 1 83 ? -5.369 -6.802 21.020 1.00 95.62 83 GLN A O 1
ATOM 654 N N . LEU A 1 84 ? -4.328 -5.975 19.201 1.00 95.25 84 LEU A N 1
ATOM 655 C CA . LEU A 1 84 ? -5.363 -6.360 18.238 1.00 95.25 84 LEU A CA 1
ATOM 656 C C . LEU A 1 84 ? -5.571 -7.879 18.199 1.00 95.25 84 LEU A C 1
ATOM 658 O O . LEU A 1 84 ? -6.706 -8.347 18.231 1.00 95.25 84 LEU A O 1
ATOM 662 N N . VAL A 1 85 ? -4.489 -8.663 18.216 1.00 95.81 85 VAL A N 1
ATOM 663 C CA . VAL A 1 85 ? -4.561 -10.133 18.244 1.00 95.81 85 VAL A CA 1
ATOM 664 C C . VAL A 1 85 ? -5.209 -10.631 19.540 1.00 95.81 85 VAL A C 1
ATOM 666 O O . VAL A 1 85 ? -6.087 -11.494 19.506 1.00 95.81 85 VAL A O 1
ATOM 669 N N . LYS A 1 86 ? -4.844 -10.069 20.700 1.00 95.75 86 LYS A N 1
ATOM 670 C CA . LYS A 1 86 ? -5.504 -10.408 21.974 1.00 95.75 86 LYS A CA 1
ATOM 671 C C . LYS A 1 86 ? -6.988 -10.035 21.960 1.00 95.75 86 LYS A C 1
ATOM 673 O O . LYS A 1 86 ? -7.809 -10.816 22.441 1.00 95.75 86 LYS A O 1
ATOM 678 N N . ALA A 1 87 ? -7.330 -8.871 21.409 1.00 94.44 87 ALA A N 1
ATOM 679 C CA . ALA A 1 87 ? -8.708 -8.411 21.277 1.00 94.44 87 ALA A CA 1
ATOM 680 C C . ALA A 1 87 ? -9.530 -9.334 20.365 1.00 94.44 87 ALA A C 1
ATOM 682 O O . ALA A 1 87 ? -10.651 -9.690 20.718 1.00 94.44 87 ALA A O 1
ATOM 683 N N . PHE A 1 88 ? -8.944 -9.820 19.268 1.00 95.50 88 PHE A N 1
ATOM 684 C CA . PHE A 1 88 ? -9.566 -10.804 18.382 1.00 95.50 88 PHE A CA 1
ATOM 685 C C . PHE A 1 88 ? -9.954 -12.092 19.122 1.00 95.50 88 PHE A C 1
ATOM 687 O O . PHE A 1 88 ? -11.124 -12.476 19.129 1.00 95.50 88 PHE A O 1
ATOM 694 N N . PHE A 1 89 ? -9.007 -12.737 19.814 1.00 95.62 89 PHE A N 1
ATOM 695 C CA . PHE A 1 89 ? -9.297 -13.976 20.547 1.00 95.62 89 PHE A CA 1
ATOM 696 C C . PHE A 1 89 ? -10.265 -13.760 21.715 1.00 95.62 89 PHE A C 1
ATOM 698 O O . PHE A 1 89 ? -11.122 -14.608 21.974 1.00 95.62 89 PHE A O 1
ATOM 705 N N . ARG A 1 90 ? -10.168 -12.618 22.410 1.00 93.69 90 ARG A N 1
ATOM 706 C CA . ARG A 1 90 ? -11.127 -12.239 23.455 1.00 93.69 90 ARG A CA 1
ATOM 707 C C . ARG A 1 90 ? -12.534 -12.106 22.878 1.00 93.69 90 ARG A C 1
ATOM 709 O O . ARG A 1 90 ? -13.449 -12.700 23.438 1.00 93.69 90 ARG A O 1
ATOM 716 N N . SER A 1 91 ? -12.682 -11.385 21.769 1.00 94.12 91 SER A N 1
ATOM 717 C CA . SER A 1 91 ? -13.955 -11.181 21.075 1.00 94.12 91 SER A CA 1
ATOM 718 C C . SER A 1 91 ? -14.566 -12.498 20.605 1.00 94.12 91 SER A C 1
ATOM 720 O O . SER A 1 91 ? -15.761 -12.721 20.784 1.00 94.12 91 SER A O 1
ATOM 722 N N . LEU A 1 92 ? -13.748 -13.419 20.088 1.00 93.50 92 LEU A N 1
ATOM 723 C CA . LEU A 1 92 ? -14.217 -14.739 19.672 1.00 93.50 92 LEU A CA 1
ATOM 724 C C . LEU A 1 92 ? -14.738 -15.567 20.859 1.00 93.50 92 LEU A C 1
ATOM 726 O O . LEU A 1 92 ? -15.749 -16.260 20.737 1.00 93.50 92 LEU A O 1
ATOM 730 N N . LYS A 1 93 ? -14.079 -15.465 22.022 1.00 93.94 93 LYS A N 1
ATOM 731 C CA . LYS A 1 93 ? -14.482 -16.161 23.252 1.00 93.94 93 LYS A CA 1
ATOM 732 C C . LYS A 1 93 ? -15.729 -15.550 23.895 1.00 93.94 93 LYS A C 1
ATOM 734 O O . LYS A 1 93 ? -16.602 -16.297 24.325 1.00 93.94 93 LYS A O 1
ATOM 739 N N . SER A 1 94 ? -15.811 -14.222 23.987 1.00 91.88 94 SER A N 1
ATOM 740 C CA . SER A 1 94 ? -16.963 -13.527 24.581 1.00 91.88 94 SER A CA 1
ATOM 741 C C . SER A 1 94 ? -18.145 -13.388 23.623 1.00 91.88 94 SER A C 1
ATOM 743 O O . SER A 1 94 ? -19.243 -13.073 24.071 1.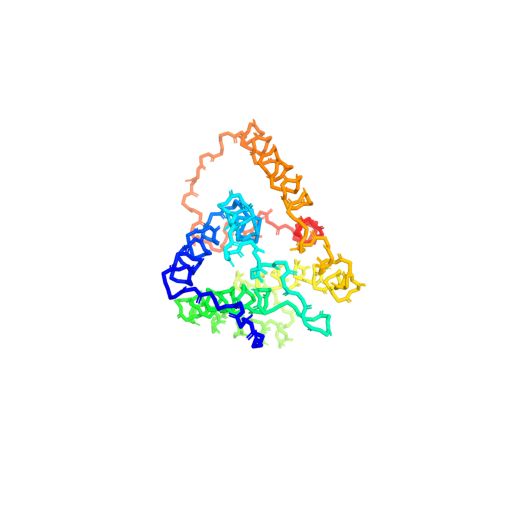00 91.88 94 SER A O 1
ATOM 745 N N . ARG A 1 95 ? -17.931 -13.623 22.319 1.00 88.31 95 ARG A N 1
ATOM 746 C CA . ARG A 1 95 ? -18.882 -13.347 21.229 1.00 88.31 95 ARG A CA 1
ATOM 747 C C . ARG A 1 95 ? -19.407 -11.911 21.262 1.00 88.31 95 ARG A C 1
ATOM 749 O O . ARG A 1 95 ? -20.562 -11.657 20.930 1.00 88.31 95 ARG A O 1
ATOM 756 N N . SER A 1 96 ? -18.548 -10.981 21.666 1.00 86.62 96 SER A N 1
ATOM 757 C CA . SER A 1 96 ? -18.886 -9.569 21.801 1.00 86.62 96 SER A CA 1
ATOM 758 C C . SER A 1 96 ? -17.810 -8.674 21.184 1.00 86.62 96 SER A C 1
ATOM 760 O O . SER A 1 96 ? -16.647 -9.067 21.039 1.00 86.62 96 SER A O 1
ATOM 762 N N . LEU A 1 97 ? -18.217 -7.472 20.776 1.00 86.31 97 LEU A N 1
ATOM 763 C CA . LEU A 1 97 ? -17.369 -6.445 20.156 1.00 86.31 97 LEU A CA 1
ATOM 764 C C . LEU A 1 97 ? -17.312 -5.199 21.044 1.00 86.31 97 LEU A C 1
ATOM 766 O O . 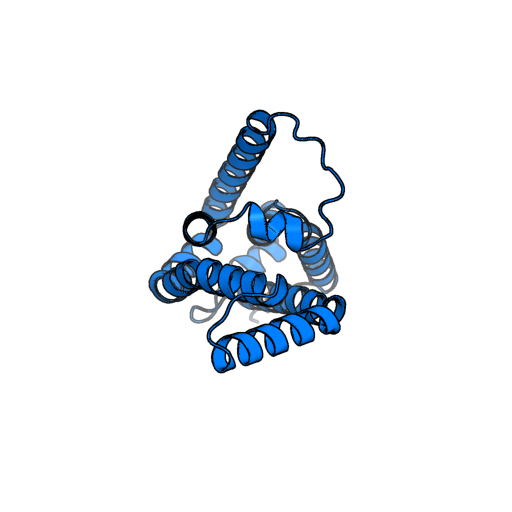LEU A 1 97 ? -17.368 -4.074 20.557 1.00 86.31 97 LEU A O 1
ATOM 770 N N . ASP A 1 98 ? -17.239 -5.419 22.355 1.00 84.38 98 ASP A N 1
ATOM 771 C CA . ASP A 1 98 ? -17.443 -4.359 23.347 1.00 84.38 98 ASP A CA 1
ATOM 772 C C . ASP A 1 98 ? -16.248 -3.408 23.459 1.00 84.38 98 ASP A C 1
ATOM 774 O O . ASP A 1 98 ? -16.384 -2.319 24.007 1.00 84.38 98 ASP A O 1
ATOM 778 N N . THR A 1 99 ? -15.069 -3.810 22.964 1.00 86.75 99 THR A N 1
ATOM 779 C CA . THR A 1 99 ? -13.873 -2.959 22.987 1.00 86.75 99 THR A CA 1
ATOM 780 C C . THR A 1 99 ? -13.564 -2.384 21.605 1.00 86.75 99 THR A C 1
ATOM 782 O O . THR A 1 99 ? -13.737 -3.088 20.598 1.00 86.75 99 THR A O 1
ATOM 785 N N . PRO A 1 100 ? -13.047 -1.143 21.530 1.00 87.88 100 PRO A N 1
ATOM 786 C CA . PRO A 1 100 ? -12.650 -0.537 20.265 1.00 87.88 100 PRO A CA 1
ATOM 787 C C . PRO A 1 100 ? -11.659 -1.401 19.474 1.00 87.88 100 PRO A C 1
ATOM 789 O O . PRO A 1 100 ? -11.830 -1.592 18.274 1.00 87.88 100 PRO A O 1
ATOM 792 N N . GLU A 1 101 ? -10.684 -2.023 20.140 1.00 89.50 101 GLU A N 1
ATOM 793 C CA . GLU A 1 101 ? -9.667 -2.871 19.504 1.00 89.50 101 GLU A CA 1
ATOM 794 C C . GLU A 1 101 ? -10.278 -4.123 18.874 1.00 89.50 101 GLU A C 1
ATOM 796 O O . GLU A 1 101 ? -9.865 -4.534 17.790 1.00 89.50 101 GLU A O 1
ATOM 801 N N . SER A 1 102 ? -11.286 -4.709 19.533 1.00 91.00 102 SER A N 1
ATOM 802 C CA . SER A 1 102 ? -12.024 -5.862 19.011 1.00 91.00 102 SER A CA 1
ATOM 803 C C . SER A 1 102 ? -12.744 -5.470 17.726 1.00 91.00 102 SER A C 1
ATOM 805 O O . SER A 1 102 ? -12.668 -6.170 16.722 1.00 91.00 102 SER A O 1
ATOM 807 N N . ARG A 1 103 ? -13.395 -4.305 17.708 1.00 90.00 103 ARG A N 1
ATOM 808 C CA . ARG A 1 103 ? -14.063 -3.814 16.502 1.00 90.00 103 ARG A CA 1
ATOM 809 C C . ARG A 1 103 ? -13.070 -3.486 15.385 1.00 90.00 103 ARG A C 1
ATOM 811 O O . ARG A 1 103 ? -13.317 -3.869 14.246 1.00 90.00 103 ARG A O 1
ATOM 818 N N . VAL A 1 104 ? -11.943 -2.844 15.697 1.00 91.69 104 VAL A N 1
ATOM 819 C CA . VAL A 1 104 ? -10.898 -2.505 14.717 1.00 91.69 104 VAL A CA 1
ATOM 820 C C . VAL A 1 104 ? -10.346 -3.754 14.029 1.00 91.69 104 VAL A C 1
ATOM 822 O O . VAL A 1 104 ? -10.293 -3.776 12.803 1.00 91.69 104 VAL A O 1
ATOM 825 N N . ILE A 1 105 ? -9.985 -4.812 14.767 1.00 94.25 105 ILE A N 1
ATOM 826 C CA . ILE A 1 105 ? -9.417 -6.017 14.137 1.00 94.25 105 ILE A CA 1
ATOM 827 C C . ILE A 1 105 ? -10.420 -6.715 13.206 1.00 94.25 105 ILE A C 1
ATOM 829 O O . ILE A 1 105 ? -10.041 -7.158 12.126 1.00 94.25 105 ILE A O 1
ATOM 833 N N . TRP A 1 106 ? -11.710 -6.741 13.553 1.00 92.81 106 TRP A N 1
ATOM 834 C CA . TRP A 1 106 ? -12.745 -7.274 12.660 1.00 92.81 106 TRP A CA 1
ATOM 835 C C . TRP A 1 106 ? -12.983 -6.397 11.427 1.00 92.81 106 TRP A C 1
ATOM 837 O O . TRP A 1 106 ? -13.180 -6.934 10.337 1.00 92.81 106 TRP A O 1
ATOM 847 N N . LEU A 1 107 ? -12.938 -5.067 11.568 1.00 91.31 107 LEU A N 1
ATOM 848 C CA . LEU A 1 107 ? -13.014 -4.149 10.427 1.00 91.31 107 LEU A CA 1
ATOM 849 C C . LEU A 1 107 ? -11.832 -4.352 9.469 1.00 91.31 107 LEU A C 1
ATOM 851 O O . LEU A 1 107 ? -12.054 -4.403 8.263 1.00 91.31 107 LEU A O 1
ATOM 855 N N . ILE A 1 108 ? -10.614 -4.528 9.998 1.00 91.94 108 ILE A N 1
ATOM 856 C CA . ILE A 1 108 ? -9.421 -4.848 9.199 1.00 91.94 108 ILE A CA 1
ATOM 857 C C . ILE A 1 108 ? -9.637 -6.162 8.444 1.00 91.94 108 ILE A C 1
ATOM 859 O O . ILE A 1 108 ? -9.525 -6.178 7.226 1.00 91.94 108 ILE A O 1
ATOM 863 N N . LEU A 1 109 ? -10.024 -7.241 9.133 1.00 92.88 109 LEU A N 1
ATOM 864 C CA . LEU A 1 109 ? -10.242 -8.546 8.496 1.00 92.88 109 LEU A CA 1
ATOM 865 C C . LEU A 1 109 ? -11.278 -8.476 7.365 1.00 92.88 109 LEU A C 1
ATOM 867 O O . LEU A 1 109 ? -11.038 -8.994 6.278 1.00 92.88 109 LEU A O 1
ATOM 871 N N . ILE A 1 110 ? -12.411 -7.806 7.592 1.00 92.50 110 ILE A N 1
ATOM 872 C CA . ILE A 1 110 ? -13.474 -7.670 6.585 1.00 92.50 110 ILE A CA 1
ATOM 873 C C . ILE A 1 110 ? -13.023 -6.817 5.397 1.00 92.50 110 ILE A C 1
ATOM 875 O O . ILE A 1 110 ? -13.402 -7.121 4.268 1.00 92.50 110 ILE A O 1
ATOM 879 N N . ALA A 1 111 ? -12.214 -5.782 5.628 1.00 90.69 111 ALA A N 1
ATOM 880 C CA . ALA A 1 111 ? -11.638 -4.984 4.551 1.00 90.69 111 ALA A CA 1
ATOM 881 C C . ALA A 1 111 ? -10.572 -5.762 3.756 1.00 90.69 111 ALA A C 1
ATOM 883 O O . ALA A 1 111 ? -10.478 -5.599 2.548 1.00 90.69 111 ALA A O 1
ATOM 884 N N . THR A 1 112 ? -9.795 -6.643 4.391 1.00 92.31 112 THR A N 1
ATOM 885 C CA . THR A 1 112 ? -8.714 -7.383 3.714 1.00 92.31 112 THR A CA 1
ATOM 886 C C . THR A 1 112 ? -9.206 -8.597 2.914 1.00 92.31 112 THR A C 1
ATOM 888 O O . THR A 1 112 ? -8.562 -8.997 1.946 1.00 92.31 112 THR A O 1
ATOM 891 N N . ILE A 1 113 ? -10.345 -9.202 3.275 1.00 92.75 113 ILE A N 1
ATOM 892 C CA . ILE A 1 113 ? -10.852 -10.407 2.589 1.00 92.75 113 ILE A CA 1
ATOM 893 C C . ILE A 1 113 ? -11.097 -10.187 1.080 1.00 92.75 113 ILE A C 1
ATOM 895 O O . ILE A 1 113 ? -10.613 -11.011 0.302 1.00 92.75 113 ILE A O 1
ATOM 899 N N . PRO A 1 114 ? -11.808 -9.131 0.627 1.00 90.31 114 PRO A N 1
ATOM 900 C CA . PRO A 1 114 ? -12.075 -8.925 -0.797 1.00 90.31 114 PRO A CA 1
ATOM 901 C C . PRO A 1 114 ? -10.799 -8.758 -1.623 1.00 90.31 114 PRO A C 1
ATOM 903 O O . PRO A 1 114 ? -10.638 -9.455 -2.623 1.00 90.31 114 PRO A O 1
ATOM 906 N N . VAL A 1 115 ? -9.871 -7.906 -1.176 1.00 89.88 115 VAL A N 1
ATOM 907 C CA . VAL A 1 115 ? -8.603 -7.675 -1.881 1.00 89.88 115 VAL A CA 1
ATOM 908 C C . VAL A 1 115 ? -7.742 -8.940 -1.917 1.00 89.88 115 VAL A C 1
ATOM 910 O O . VAL A 1 115 ? -7.205 -9.286 -2.965 1.00 89.88 115 VAL A O 1
ATOM 913 N N . GLY A 1 116 ? -7.687 -9.711 -0.824 1.00 90.62 116 GLY A N 1
ATOM 914 C CA . GLY A 1 116 ? -6.971 -10.990 -0.793 1.00 90.62 116 GLY A CA 1
ATOM 915 C C . GLY A 1 116 ? -7.573 -12.030 -1.742 1.00 90.62 116 GLY A C 1
ATOM 916 O O . GLY A 1 116 ? -6.843 -12.727 -2.446 1.00 90.62 116 GLY A O 1
ATOM 917 N N . ALA A 1 117 ? -8.905 -12.106 -1.815 1.00 93.00 117 ALA A N 1
ATOM 918 C CA . ALA A 1 117 ? -9.596 -12.995 -2.744 1.00 93.00 117 ALA A CA 1
ATOM 919 C C . ALA A 1 117 ? -9.346 -12.599 -4.208 1.00 93.00 117 ALA A C 1
ATOM 921 O O . ALA A 1 117 ? -9.035 -13.463 -5.027 1.00 93.00 117 ALA A O 1
ATOM 922 N N . LEU A 1 118 ? -9.432 -11.305 -4.536 1.00 90.69 118 LEU A N 1
ATOM 923 C CA . LEU A 1 118 ? -9.109 -10.796 -5.871 1.00 90.69 118 LEU A CA 1
ATOM 924 C C . LEU A 1 118 ? -7.639 -11.051 -6.227 1.00 90.69 118 LEU A C 1
ATOM 926 O O . LEU A 1 118 ? -7.357 -11.482 -7.340 1.00 90.69 118 LEU A O 1
ATOM 930 N N . GLY A 1 119 ? -6.717 -10.863 -5.281 1.00 87.75 119 GLY A N 1
ATOM 931 C CA . GLY A 1 119 ? -5.293 -11.132 -5.472 1.00 87.75 119 GLY A CA 1
ATOM 932 C C . GLY A 1 119 ? -5.015 -12.578 -5.884 1.00 87.75 119 GLY A C 1
ATOM 933 O O . GLY A 1 119 ? -4.314 -12.804 -6.862 1.00 87.75 119 GLY A O 1
ATOM 934 N N . VAL A 1 120 ? -5.624 -13.555 -5.203 1.00 90.44 120 VAL A N 1
ATOM 935 C CA . VAL A 1 120 ? -5.469 -14.984 -5.544 1.00 90.44 120 VAL A CA 1
ATOM 936 C C . VAL A 1 120 ? -6.147 -15.331 -6.874 1.00 90.44 120 VAL A C 1
ATOM 938 O O . VAL A 1 120 ? -5.618 -16.121 -7.652 1.00 90.44 120 VAL A O 1
ATOM 941 N N . LEU A 1 121 ? -7.317 -14.752 -7.158 1.00 93.00 121 LEU A N 1
ATOM 942 C CA . LEU A 1 121 ? -8.064 -15.041 -8.387 1.00 93.00 121 LEU A CA 1
ATOM 943 C C . LEU A 1 121 ? -7.411 -14.448 -9.646 1.00 93.00 121 LEU A C 1
ATOM 945 O O . LEU A 1 121 ? -7.522 -15.043 -10.718 1.00 93.00 121 LEU A O 1
ATOM 949 N N . PHE A 1 122 ? -6.749 -13.295 -9.521 1.00 89.31 122 PHE A N 1
ATOM 950 C CA . PHE A 1 122 ? -6.217 -12.516 -10.645 1.00 89.31 122 PHE A CA 1
ATOM 951 C C . PHE A 1 122 ? -4.688 -12.351 -10.621 1.00 89.31 122 PHE A C 1
ATOM 953 O O . PHE A 1 122 ? -4.149 -11.500 -11.328 1.00 89.31 122 PHE A O 1
ATOM 960 N N . GLU A 1 123 ? -3.973 -13.166 -9.840 1.00 84.94 123 GLU A N 1
ATOM 961 C CA . GLU A 1 123 ? -2.519 -13.068 -9.637 1.00 84.94 123 GLU A CA 1
ATOM 962 C C . GLU A 1 123 ? -1.741 -12.955 -10.959 1.00 84.94 123 GLU A C 1
ATOM 964 O O . GLU A 1 123 ? -0.920 -12.055 -11.134 1.00 84.94 123 GLU A O 1
ATOM 969 N N . ARG A 1 124 ? -2.040 -13.826 -11.933 1.00 82.75 124 ARG A N 1
ATOM 970 C CA . ARG A 1 124 ? -1.344 -13.843 -13.232 1.00 82.75 124 ARG A CA 1
ATOM 971 C C . ARG A 1 124 ? -1.617 -12.590 -14.059 1.00 82.75 124 ARG A C 1
ATOM 973 O O . ARG A 1 124 ? -0.719 -12.080 -14.720 1.00 82.75 124 ARG A O 1
ATOM 980 N N . GLN A 1 125 ? -2.852 -12.096 -14.043 1.00 84.12 125 GLN A N 1
ATOM 981 C CA . GLN A 1 125 ? -3.240 -10.881 -14.755 1.00 84.12 125 GLN A CA 1
ATOM 982 C C . GLN A 1 125 ? -2.542 -9.665 -14.143 1.00 84.12 125 GLN A C 1
ATOM 984 O O . GLN A 1 125 ? -2.033 -8.822 -14.878 1.00 84.12 125 GLN A O 1
ATOM 989 N N . PHE A 1 126 ? -2.464 -9.608 -12.813 1.00 80.31 126 PHE A N 1
ATOM 990 C CA . PHE A 1 126 ? -1.744 -8.562 -12.100 1.00 80.31 126 PHE A CA 1
ATOM 991 C C . PHE A 1 126 ? -0.243 -8.593 -12.378 1.00 80.31 126 PHE A C 1
ATOM 993 O O . PHE A 1 126 ? 0.325 -7.539 -12.635 1.00 80.31 126 PHE A O 1
ATOM 1000 N N . GLN A 1 127 ? 0.392 -9.767 -12.421 1.00 75.88 127 GLN A N 1
ATOM 1001 C CA . GLN A 1 127 ? 1.807 -9.872 -12.792 1.00 75.88 127 GLN A CA 1
ATOM 1002 C C . GLN A 1 127 ? 2.078 -9.257 -14.171 1.00 75.88 127 GLN A C 1
ATOM 1004 O O . GLN A 1 127 ? 3.018 -8.482 -14.31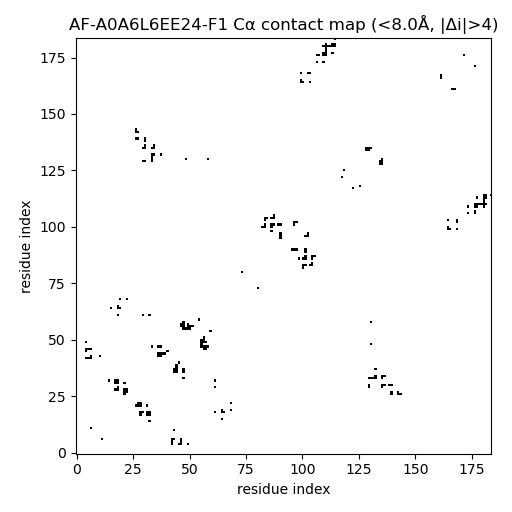3 1.00 75.88 127 GLN A O 1
ATOM 1009 N N . VAL A 1 128 ? 1.231 -9.523 -15.169 1.00 76.38 128 VAL A N 1
ATOM 1010 C CA . VAL A 1 128 ? 1.380 -8.928 -16.508 1.00 76.38 128 VAL A CA 1
ATOM 1011 C C . VAL A 1 128 ? 1.135 -7.416 -16.476 1.00 76.38 128 VAL A C 1
ATOM 1013 O O . VAL A 1 128 ? 1.957 -6.648 -16.967 1.00 76.38 128 VAL A O 1
ATOM 1016 N N . LEU A 1 129 ? 0.036 -6.968 -15.859 1.00 76.31 129 LEU A N 1
ATOM 1017 C CA . LEU A 1 129 ? -0.318 -5.545 -15.792 1.00 76.31 129 LEU A CA 1
ATOM 1018 C C . LEU A 1 129 ? 0.717 -4.708 -15.030 1.00 76.31 129 LEU A C 1
ATOM 1020 O O . LEU A 1 129 ? 0.977 -3.570 -15.407 1.00 76.31 129 LEU A O 1
ATOM 1024 N N . PHE A 1 130 ? 1.314 -5.259 -13.975 1.00 72.50 130 PHE A N 1
ATOM 1025 C CA . PHE A 1 130 ? 2.313 -4.579 -13.152 1.00 72.50 130 PHE A CA 1
ATOM 1026 C C . PHE A 1 130 ? 3.753 -4.809 -13.626 1.00 72.50 130 PHE A C 1
ATOM 1028 O O . PHE A 1 130 ? 4.677 -4.339 -12.977 1.00 72.50 130 PHE A O 1
ATOM 1035 N N . SER A 1 131 ? 3.972 -5.491 -14.751 1.00 72.00 131 SER A N 1
ATOM 1036 C CA . SER A 1 131 ? 5.302 -5.578 -15.380 1.00 72.00 131 SER A CA 1
ATOM 1037 C C . SER A 1 131 ? 5.479 -4.580 -16.524 1.00 72.00 131 SER A C 1
ATOM 1039 O O . SER A 1 131 ? 6.601 -4.312 -16.943 1.00 72.00 131 SER A O 1
ATOM 1041 N N . GLU A 1 132 ? 4.380 -4.010 -17.021 1.00 82.12 132 GLU A N 1
ATOM 1042 C CA . GLU A 1 132 ? 4.362 -3.132 -18.188 1.00 82.12 132 GLU A CA 1
ATOM 1043 C C . GLU A 1 132 ? 4.412 -1.646 -17.781 1.00 82.12 132 GLU A C 1
ATOM 1045 O O . GLU A 1 132 ? 3.468 -1.147 -17.153 1.00 82.12 132 GLU A O 1
ATOM 1050 N N . PRO A 1 133 ? 5.451 -0.880 -18.181 1.00 85.75 133 PRO A N 1
ATOM 1051 C CA . PRO A 1 133 ? 5.564 0.542 -17.846 1.00 85.75 133 PRO A CA 1
ATOM 1052 C C . PRO A 1 133 ? 4.361 1.374 -18.304 1.00 85.75 133 PRO A C 1
ATOM 1054 O O . PRO A 1 133 ? 3.917 2.282 -17.601 1.00 85.75 133 PRO A O 1
ATOM 1057 N N . LEU A 1 134 ? 3.779 1.045 -19.462 1.00 87.81 134 LEU A N 1
ATOM 1058 C CA . LEU A 1 134 ? 2.606 1.750 -19.973 1.00 87.81 134 LEU A CA 1
ATOM 1059 C C . LEU A 1 134 ? 1.394 1.563 -19.051 1.00 87.81 134 LEU A C 1
ATOM 1061 O O . LEU A 1 134 ? 0.742 2.544 -18.693 1.00 87.81 134 LEU A O 1
ATOM 1065 N N . ALA A 1 135 ? 1.126 0.336 -18.606 1.00 86.44 135 ALA A N 1
ATOM 1066 C CA . ALA A 1 135 ? 0.042 0.064 -17.667 1.00 86.44 135 ALA A CA 1
ATOM 1067 C C . ALA A 1 135 ? 0.281 0.775 -16.324 1.00 86.44 135 ALA A C 1
ATOM 1069 O O . ALA A 1 135 ? -0.618 1.459 -15.828 1.00 86.44 135 ALA A O 1
ATOM 1070 N N . ALA A 1 136 ? 1.507 0.716 -15.790 1.00 86.75 136 ALA A N 1
ATOM 1071 C CA . ALA A 1 136 ? 1.892 1.429 -14.572 1.00 86.75 136 ALA A CA 1
ATOM 1072 C C . ALA A 1 136 ? 1.643 2.947 -14.677 1.00 86.75 136 ALA A C 1
ATOM 1074 O O . ALA A 1 136 ? 1.092 3.546 -13.752 1.00 86.75 136 ALA A O 1
ATOM 1075 N N . SER A 1 137 ? 1.971 3.569 -15.817 1.00 89.38 137 SER A N 1
ATOM 1076 C CA . SER A 1 137 ? 1.731 5.003 -16.052 1.00 89.38 137 SER A CA 1
ATOM 1077 C C . SER A 1 137 ? 0.244 5.377 -16.045 1.00 89.38 137 SER A C 1
ATOM 1079 O O . SER A 1 137 ? -0.138 6.403 -15.471 1.00 89.38 137 SER A O 1
ATOM 1081 N N . ILE A 1 138 ? -0.611 4.529 -16.629 1.00 91.00 138 ILE A N 1
ATOM 1082 C CA . ILE A 1 138 ? -2.061 4.738 -16.680 1.00 91.00 138 ILE A CA 1
ATOM 1083 C C . ILE A 1 138 ? -2.643 4.638 -15.270 1.00 91.00 138 ILE A C 1
ATOM 1085 O O . ILE A 1 138 ? -3.354 5.545 -14.837 1.00 91.00 138 ILE A O 1
ATOM 1089 N N . PHE A 1 139 ? -2.300 3.583 -14.524 1.00 88.75 139 PHE A N 1
ATOM 1090 C CA . PHE A 1 139 ? -2.755 3.410 -13.143 1.00 88.75 139 PHE A CA 1
ATOM 1091 C C . PHE A 1 139 ? -2.291 4.548 -12.237 1.00 88.75 139 PHE A C 1
ATOM 1093 O O . PHE A 1 139 ? -3.088 5.065 -11.456 1.00 88.75 139 PHE A O 1
ATOM 1100 N N . LEU A 1 140 ? -1.037 4.986 -12.367 1.00 89.81 140 LEU A N 1
ATOM 1101 C CA . LEU A 1 140 ? -0.507 6.091 -11.575 1.00 89.81 140 LEU A CA 1
ATOM 1102 C C . LEU A 1 140 ? -1.238 7.409 -11.873 1.00 89.81 140 LEU A C 1
ATOM 1104 O O . LEU A 1 140 ? -1.575 8.154 -10.952 1.00 89.81 140 LEU A O 1
ATOM 1108 N N . SER A 1 141 ? -1.550 7.661 -13.146 1.00 92.38 141 SER A N 1
ATOM 1109 C CA . SER A 1 141 ? -2.324 8.833 -13.572 1.00 92.38 141 SER A CA 1
ATOM 1110 C C . SER A 1 141 ? -3.753 8.802 -13.026 1.00 92.38 141 SER A C 1
ATOM 1112 O O . SER A 1 141 ? -4.246 9.809 -12.514 1.00 92.38 141 SER A O 1
ATOM 1114 N N . ILE A 1 142 ? -4.412 7.639 -13.084 1.00 92.12 142 ILE A N 1
ATOM 1115 C CA . ILE A 1 142 ? -5.750 7.437 -12.514 1.00 92.12 142 ILE A CA 1
ATOM 1116 C C . ILE A 1 142 ? -5.719 7.642 -10.996 1.00 92.12 142 ILE A C 1
ATOM 1118 O O . ILE A 1 142 ? -6.559 8.370 -10.472 1.00 92.12 142 ILE A O 1
ATOM 1122 N N . ASN A 1 143 ? -4.737 7.068 -10.293 1.00 90.31 143 ASN A N 1
ATOM 1123 C CA . ASN A 1 143 ? -4.572 7.249 -8.852 1.00 90.31 143 ASN A CA 1
ATOM 1124 C C . ASN A 1 143 ? -4.401 8.734 -8.492 1.00 90.31 143 ASN A C 1
ATOM 1126 O O . ASN A 1 143 ? -5.093 9.240 -7.612 1.00 90.31 143 ASN A O 1
ATOM 1130 N N . GLY A 1 144 ? -3.557 9.465 -9.227 1.00 90.81 144 GLY A N 1
ATOM 1131 C CA . GLY A 1 144 ? -3.397 10.910 -9.053 1.00 90.81 144 GLY A CA 1
ATOM 1132 C C . GLY A 1 144 ? -4.705 11.685 -9.244 1.00 90.81 144 GLY A C 1
ATOM 1133 O O . GLY A 1 144 ? -5.033 12.559 -8.443 1.00 90.81 144 GLY A O 1
ATOM 1134 N N . LEU A 1 145 ? -5.503 11.333 -10.257 1.00 93.69 145 LEU A N 1
ATOM 1135 C CA . LEU A 1 145 ? -6.810 11.953 -10.483 1.00 93.69 145 LEU A CA 1
ATOM 1136 C C . LEU A 1 145 ? -7.796 11.654 -9.345 1.00 93.69 145 LEU A C 1
ATOM 1138 O O . LEU A 1 145 ? -8.507 12.557 -8.901 1.00 93.69 145 LEU A O 1
ATOM 1142 N N . ILE A 1 146 ? -7.820 10.414 -8.850 1.00 91.00 146 ILE A N 1
ATOM 1143 C CA . ILE A 1 146 ? -8.643 10.015 -7.702 1.00 91.00 146 ILE A CA 1
ATOM 1144 C C . ILE A 1 146 ? -8.267 10.841 -6.470 1.00 91.00 146 ILE A C 1
ATOM 1146 O O . ILE A 1 146 ? -9.164 11.371 -5.815 1.00 91.00 146 ILE A O 1
ATOM 1150 N N . LEU A 1 147 ? -6.972 11.019 -6.187 1.00 89.25 147 LEU A N 1
ATOM 1151 C CA . LEU A 1 147 ? -6.507 11.848 -5.070 1.00 89.25 147 LEU A CA 1
ATOM 1152 C C . LEU A 1 147 ? -6.969 13.303 -5.205 1.00 89.25 147 LEU A C 1
ATOM 1154 O O . LEU A 1 147 ? -7.501 13.859 -4.248 1.00 89.25 147 LEU A O 1
ATOM 1158 N N . ILE A 1 148 ? -6.853 13.898 -6.398 1.00 91.12 148 ILE A N 1
ATOM 1159 C CA . ILE A 1 148 ? -7.320 15.271 -6.660 1.00 91.12 148 ILE A CA 1
ATOM 1160 C C . ILE A 1 148 ? -8.832 15.391 -6.425 1.00 91.12 148 ILE A C 1
ATOM 1162 O O . ILE A 1 148 ? -9.308 16.370 -5.846 1.00 91.12 148 ILE A O 1
ATOM 1166 N N . ILE A 1 149 ? -9.615 14.412 -6.886 1.00 91.31 149 ILE A N 1
ATOM 1167 C CA . ILE A 1 149 ? -11.071 14.400 -6.697 1.00 91.31 149 ILE A CA 1
ATOM 1168 C C . ILE A 1 149 ? -11.421 14.226 -5.215 1.00 91.31 149 ILE A C 1
ATOM 1170 O O . ILE A 1 149 ? -12.317 14.914 -4.717 1.00 91.31 149 ILE A O 1
ATOM 1174 N N . ALA A 1 150 ? -10.722 13.335 -4.510 1.00 87.50 150 ALA A N 1
ATOM 1175 C CA . ALA A 1 150 ? -10.916 13.083 -3.088 1.00 87.50 150 ALA A CA 1
ATOM 1176 C C . ALA A 1 150 ? -10.606 14.333 -2.254 1.00 87.50 150 ALA A C 1
ATOM 1178 O O . ALA A 1 150 ? -11.410 14.707 -1.402 1.00 87.50 150 ALA A O 1
ATOM 1179 N N . GLU A 1 151 ? -9.506 15.028 -2.555 1.00 87.00 151 GLU A N 1
ATOM 1180 C CA . GLU A 1 151 ? -9.132 16.287 -1.909 1.00 87.00 151 GLU A CA 1
ATOM 1181 C C . GLU A 1 151 ? -10.200 17.364 -2.129 1.00 87.00 151 GLU A C 1
ATOM 1183 O O . GLU A 1 151 ? -10.699 17.949 -1.169 1.00 87.00 151 GLU A O 1
ATOM 1188 N N . LYS A 1 152 ? -10.649 17.562 -3.376 1.00 88.25 152 LYS A N 1
ATOM 1189 C CA . LYS A 1 152 ? -11.706 18.539 -3.700 1.00 88.25 152 LYS A CA 1
ATOM 1190 C C . LYS A 1 152 ? -13.061 18.207 -3.074 1.00 88.25 152 LYS A C 1
ATOM 1192 O O . LYS A 1 152 ? -13.850 19.109 -2.797 1.00 88.25 152 LYS A O 1
ATOM 1197 N N . SER A 1 153 ? -13.350 16.924 -2.876 1.00 84.50 153 SER A N 1
ATOM 1198 C CA . SER A 1 153 ? -14.600 16.451 -2.268 1.00 84.50 153 SER A CA 1
ATOM 1199 C C . SER A 1 153 ? -14.549 16.453 -0.738 1.00 84.50 153 SER A C 1
ATOM 1201 O O . SER A 1 153 ? -15.598 16.382 -0.087 1.00 84.50 153 SER A O 1
ATOM 1203 N N . SER A 1 154 ? -13.352 16.555 -0.151 1.00 78.12 154 SER A N 1
ATOM 1204 C CA . SER A 1 154 ? -13.149 16.629 1.290 1.00 78.12 154 SER A CA 1
ATOM 1205 C C . SER A 1 154 ? -13.619 17.987 1.812 1.00 78.12 154 SER A C 1
ATOM 1207 O O . SER A 1 154 ? -12.893 18.978 1.850 1.00 78.12 154 SER A O 1
ATOM 1209 N N . LYS A 1 155 ? -14.893 18.060 2.210 1.00 65.81 155 LYS A N 1
ATOM 1210 C CA . LYS A 1 155 ? -15.424 19.218 2.937 1.00 65.81 155 LYS A CA 1
ATOM 1211 C C . LYS A 1 155 ? -14.707 19.297 4.279 1.00 65.81 155 LYS A C 1
ATOM 1213 O O . LYS A 1 155 ? -14.853 18.361 5.054 1.00 65.81 155 LYS A O 1
ATOM 1218 N N . ASN A 1 156 ? -13.991 20.397 4.517 1.00 49.41 156 ASN A N 1
ATOM 1219 C CA . ASN A 1 156 ? -13.300 20.824 5.743 1.00 49.41 156 ASN A CA 1
ATOM 1220 C C . ASN A 1 156 ? -13.868 20.197 7.042 1.00 49.41 156 ASN A C 1
ATOM 1222 O O . ASN A 1 156 ? -14.622 20.825 7.784 1.00 49.41 156 ASN A O 1
ATOM 1226 N N . LYS A 1 157 ? -13.541 18.930 7.314 1.00 52.25 157 LYS A N 1
ATOM 1227 C CA . LYS A 1 157 ? -13.819 18.292 8.595 1.00 52.25 157 LYS A CA 1
ATOM 1228 C C . LYS A 1 157 ? -12.588 18.562 9.425 1.00 52.25 157 LYS A C 1
ATOM 1230 O O . LYS A 1 157 ? -11.562 17.917 9.241 1.00 52.25 157 LYS A O 1
ATOM 1235 N N . THR A 1 158 ? -12.695 19.573 10.277 1.00 43.75 158 THR A N 1
ATOM 1236 C CA . THR A 1 158 ? -11.749 19.856 11.348 1.00 43.75 158 THR A CA 1
ATOM 1237 C C . THR A 1 158 ? -11.369 18.528 11.989 1.00 43.75 158 THR A C 1
ATOM 1239 O O . THR A 1 158 ? -12.228 17.836 12.537 1.00 43.75 158 THR A O 1
ATOM 1242 N N . VAL A 1 159 ? -10.103 18.139 11.840 1.00 50.00 159 VAL A N 1
ATOM 1243 C CA . VAL A 1 159 ? -9.541 16.934 12.446 1.00 50.00 159 VAL A CA 1
ATOM 1244 C C . VAL A 1 159 ? -9.484 17.201 13.948 1.00 50.00 159 VAL 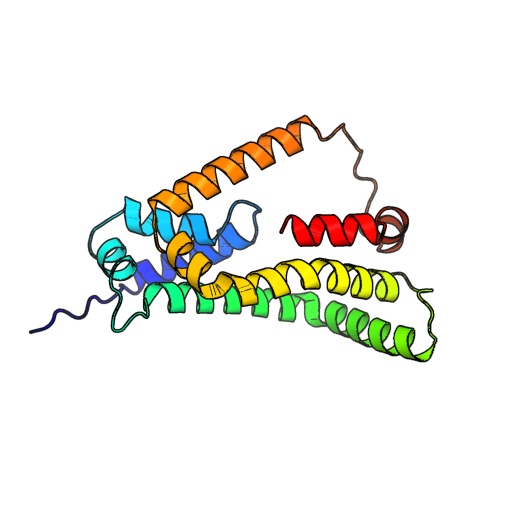A C 1
ATOM 1246 O O . VAL A 1 159 ? -8.482 17.666 14.477 1.00 50.00 159 VAL A O 1
ATOM 1249 N N . MET A 1 160 ? -10.614 17.011 14.631 1.00 43.91 160 MET A N 1
ATOM 1250 C CA . MET A 1 160 ? -10.632 16.871 16.079 1.00 43.91 160 MET A CA 1
ATOM 1251 C C . MET A 1 160 ? -9.878 15.583 16.384 1.00 43.91 160 MET A C 1
ATOM 1253 O O . MET A 1 160 ? -10.254 14.529 15.874 1.00 43.91 160 MET A O 1
ATOM 1257 N N . ASP A 1 161 ? -8.780 15.738 17.122 1.00 47.09 161 ASP A N 1
ATOM 1258 C CA . ASP A 1 161 ? -7.889 14.724 17.690 1.00 47.09 161 ASP A CA 1
ATOM 1259 C C . ASP A 1 161 ? -8.469 13.295 17.627 1.00 47.09 161 ASP A C 1
ATOM 1261 O O . ASP A 1 161 ? -9.219 12.843 18.490 1.00 47.09 161 ASP A O 1
ATOM 1265 N N . SER A 1 162 ? -8.194 12.617 16.510 1.00 48.41 162 SER A N 1
ATOM 1266 C CA . SER A 1 162 ? -8.814 11.348 16.092 1.00 48.41 162 SER A CA 1
ATOM 1267 C C . SER A 1 162 ? -7.906 10.156 16.391 1.00 48.41 162 SER A C 1
ATOM 1269 O O . SER A 1 162 ? -7.978 9.109 15.753 1.00 48.41 162 SER A O 1
ATOM 1271 N N . THR A 1 163 ? -7.047 10.320 17.394 1.00 53.44 163 THR A N 1
ATOM 1272 C CA . THR A 1 163 ? -6.070 9.316 17.822 1.00 53.44 163 THR A CA 1
ATOM 1273 C C . THR A 1 163 ? -6.711 8.209 18.675 1.00 53.44 163 THR A C 1
ATOM 1275 O O . THR A 1 163 ? -6.085 7.189 18.960 1.00 53.44 163 THR A O 1
ATOM 1278 N N . SER A 1 164 ? -7.975 8.374 19.070 1.00 57.78 164 SER A N 1
ATOM 1279 C CA . SER A 1 164 ? -8.714 7.406 19.877 1.00 57.78 164 SER A CA 1
ATOM 1280 C C . SER A 1 164 ? -9.556 6.492 18.989 1.00 57.78 164 SER A C 1
ATOM 1282 O O . SER A 1 164 ? -10.472 6.944 18.298 1.00 57.78 164 SER A O 1
ATOM 1284 N N . ASP A 1 165 ? -9.296 5.185 19.064 1.00 56.59 165 ASP A N 1
ATOM 1285 C CA . ASP A 1 165 ? -10.063 4.122 18.392 1.00 56.59 165 ASP A CA 1
ATOM 1286 C C . ASP A 1 165 ? -11.585 4.252 18.572 1.00 56.59 165 ASP A C 1
ATOM 1288 O O . ASP A 1 165 ? -12.362 3.789 17.739 1.00 56.59 165 ASP A O 1
ATOM 1292 N N . GLU A 1 166 ? -12.016 4.910 19.645 1.00 56.84 166 GLU A N 1
ATOM 1293 C CA . GLU A 1 166 ? -13.402 5.222 19.988 1.00 56.84 166 GLU A CA 1
ATOM 1294 C C . GLU A 1 166 ? -14.120 6.073 18.918 1.00 56.84 166 GLU A C 1
ATOM 1296 O O . GLU A 1 166 ? -15.272 5.806 18.576 1.00 56.84 166 GLU A O 1
ATOM 1301 N N . VAL A 1 167 ? -13.427 7.038 18.298 1.00 56.16 167 VAL A N 1
ATOM 1302 C CA . VAL A 1 167 ? -14.004 7.906 17.251 1.00 56.16 167 VAL A CA 1
ATOM 1303 C C . VAL A 1 167 ? -14.049 7.185 15.901 1.00 56.16 167 VAL A C 1
ATOM 1305 O O . VAL A 1 167 ? -15.052 7.260 15.187 1.00 56.16 167 VAL A O 1
ATOM 1308 N N . LEU A 1 168 ? -12.996 6.432 15.561 1.00 57.09 168 LEU A N 1
ATOM 1309 C CA . LEU A 1 168 ? -12.921 5.662 14.313 1.00 57.09 168 LEU A CA 1
ATOM 1310 C C . LEU A 1 168 ? -13.947 4.525 14.286 1.00 57.09 168 LEU A C 1
ATOM 1312 O O . LEU A 1 168 ? -14.617 4.296 13.276 1.00 57.09 168 LEU A O 1
ATOM 1316 N N . THR A 1 169 ? -14.121 3.838 15.415 1.00 55.69 169 THR A N 1
ATOM 1317 C CA . THR A 1 169 ? -15.085 2.743 15.522 1.00 55.69 169 THR A CA 1
ATOM 1318 C C . THR A 1 169 ? -16.524 3.230 15.450 1.00 55.69 169 THR A C 1
ATOM 1320 O O . THR A 1 169 ? -17.333 2.566 14.812 1.00 55.69 169 THR A O 1
ATOM 1323 N N . HIS A 1 170 ? -16.874 4.393 16.005 1.00 56.31 170 HIS A N 1
ATOM 1324 C CA . HIS A 1 170 ? -18.258 4.875 15.939 1.00 56.31 170 HIS A CA 1
ATOM 1325 C C . HIS A 1 170 ? -18.670 5.380 14.540 1.00 56.31 170 HIS A C 1
ATOM 1327 O O . HIS A 1 170 ? -19.858 5.393 14.214 1.00 56.31 170 HIS A O 1
ATOM 1333 N N . GLN A 1 171 ? -17.711 5.759 13.687 1.00 57.47 171 GLN A N 1
ATOM 1334 C CA . GLN A 1 171 ? -17.987 6.325 12.359 1.00 57.47 171 GLN A CA 1
ATOM 1335 C C . GLN A 1 171 ? -17.927 5.301 11.213 1.00 57.47 171 GLN A C 1
ATOM 1337 O O . GLN A 1 171 ? -18.570 5.504 10.180 1.00 57.47 171 GLN A O 1
ATOM 1342 N N . ILE A 1 172 ? -17.201 4.188 11.375 1.00 64.50 172 ILE A N 1
ATOM 1343 C CA . ILE A 1 172 ? -17.006 3.197 10.307 1.00 64.50 172 ILE A CA 1
ATOM 1344 C C . ILE A 1 172 ? -17.911 1.975 10.536 1.00 64.50 172 ILE A C 1
ATOM 1346 O O . ILE A 1 172 ? -17.775 1.209 11.497 1.00 64.50 172 ILE A O 1
ATOM 1350 N N . SER A 1 173 ? -18.877 1.801 9.629 1.00 81.06 173 SER A N 1
ATOM 1351 C CA . SER A 1 173 ? -19.736 0.614 9.546 1.00 81.06 173 SER A CA 1
ATOM 1352 C C . SER A 1 173 ? -19.019 -0.530 8.825 1.00 81.06 173 SER A C 1
ATOM 1354 O O . SER A 1 173 ? -18.201 -0.289 7.938 1.00 81.06 173 SER A O 1
ATOM 1356 N N . PHE A 1 174 ? -19.386 -1.777 9.129 1.00 81.12 174 PHE A N 1
ATOM 1357 C CA . PHE A 1 174 ? -18.908 -2.962 8.404 1.00 81.12 174 PHE A CA 1
ATOM 1358 C C . PHE A 1 174 ? -19.148 -2.875 6.895 1.00 81.12 174 PHE A C 1
ATOM 1360 O O . PHE A 1 174 ? -18.309 -3.318 6.115 1.00 81.12 174 PHE A O 1
ATOM 1367 N N . LYS A 1 175 ? -20.251 -2.240 6.476 1.00 79.38 175 LYS A N 1
ATOM 1368 C CA . LYS A 1 175 ? -20.522 -1.984 5.057 1.00 79.38 175 LYS A CA 1
ATOM 1369 C C . LYS A 1 175 ? -19.440 -1.099 4.435 1.00 79.38 175 LYS A C 1
ATOM 1371 O O . LYS A 1 175 ? -18.972 -1.408 3.348 1.00 79.38 175 LYS A O 1
ATOM 1376 N N . ASN A 1 176 ? -19.022 -0.049 5.144 1.00 81.25 176 ASN A N 1
ATOM 1377 C CA . ASN A 1 176 ? -17.992 0.873 4.669 1.00 81.25 176 ASN A CA 1
ATOM 1378 C C . ASN A 1 176 ? -16.627 0.177 4.602 1.00 81.25 176 ASN A C 1
ATOM 1380 O O . ASN A 1 176 ? -15.917 0.337 3.618 1.00 81.25 176 ASN A O 1
ATOM 1384 N N . ALA A 1 177 ? -16.291 -0.644 5.603 1.00 76.56 177 ALA A N 1
ATOM 1385 C CA . ALA A 1 177 ? -15.057 -1.431 5.597 1.00 76.56 177 ALA A CA 1
ATOM 1386 C C . ALA A 1 177 ? -15.009 -2.422 4.426 1.00 76.56 177 ALA A C 1
ATOM 1388 O O . ALA A 1 177 ? -14.000 -2.496 3.732 1.00 76.56 177 ALA A O 1
ATOM 1389 N N . PHE A 1 178 ? -16.112 -3.122 4.148 1.00 82.50 178 PHE A N 1
ATOM 1390 C CA . PHE A 1 178 ? -16.203 -4.002 2.986 1.00 82.50 178 PHE A CA 1
ATOM 1391 C C . PHE A 1 178 ? -16.056 -3.229 1.669 1.00 82.50 178 PHE A C 1
ATOM 1393 O O . PHE A 1 178 ? -15.278 -3.631 0.812 1.00 82.50 178 PHE A O 1
ATOM 1400 N N . THR A 1 179 ? -16.751 -2.095 1.506 1.00 80.44 179 THR A N 1
ATOM 1401 C CA . THR A 1 179 ? -16.608 -1.272 0.293 1.00 80.44 179 THR A CA 1
ATOM 1402 C C . THR A 1 179 ? -15.198 -0.718 0.131 1.00 80.44 179 THR A C 1
ATOM 1404 O O . THR A 1 179 ? -14.708 -0.658 -0.989 1.00 80.44 179 THR A O 1
ATOM 1407 N N . SER A 1 180 ? -14.529 -0.356 1.231 1.00 79.12 180 SER A N 1
ATOM 1408 C CA . SER A 1 180 ? -13.118 0.029 1.203 1.00 79.12 180 SER A CA 1
ATOM 1409 C C . SER A 1 180 ? -12.234 -1.139 0.781 1.00 79.12 180 SER A C 1
ATOM 1411 O O . SER A 1 180 ? -11.341 -0.935 -0.022 1.00 79.12 180 SER A O 1
ATOM 1413 N N . GLY A 1 181 ? -12.514 -2.354 1.255 1.00 74.00 181 GLY A N 1
ATOM 1414 C CA . GLY A 1 181 ? -11.801 -3.563 0.845 1.00 74.00 181 GLY A CA 1
ATOM 1415 C C . GLY A 1 181 ? -11.961 -3.924 -0.630 1.00 74.00 181 GLY A C 1
ATOM 1416 O O . GLY A 1 181 ? -11.036 -4.438 -1.238 1.00 74.00 181 GLY A O 1
ATOM 1417 N N . VAL A 1 182 ? -13.124 -3.640 -1.219 1.00 78.31 182 VAL A N 1
ATOM 1418 C CA . VAL A 1 182 ? -13.362 -3.803 -2.666 1.00 78.31 182 VAL A CA 1
ATOM 1419 C C . VAL A 1 182 ? -12.652 -2.721 -3.489 1.00 78.31 182 VAL A C 1
ATOM 1421 O O . VAL A 1 182 ? -12.364 -2.942 -4.659 1.00 78.31 182 VAL A O 1
ATOM 1424 N N . ALA A 1 183 ? -12.412 -1.548 -2.902 1.00 81.69 183 ALA A N 1
ATOM 1425 C CA . ALA A 1 183 ? -11.768 -0.420 -3.571 1.00 81.69 183 ALA A CA 1
ATOM 1426 C C . ALA A 1 183 ? -10.231 -0.401 -3.447 1.00 81.69 183 ALA A C 1
ATOM 1428 O O . ALA A 1 183 ? -9.611 0.425 -4.115 1.00 81.69 183 ALA A O 1
ATOM 1429 N N . GLN A 1 184 ? -9.650 -1.241 -2.578 1.00 77.44 184 GLN A N 1
ATOM 1430 C CA . GLN A 1 184 ? -8.200 -1.459 -2.445 1.00 77.44 184 GLN A CA 1
ATOM 1431 C C . GLN A 1 184 ? -7.657 -2.244 -3.636 1.00 77.44 184 GLN A C 1
ATOM 1433 O O . GLN A 1 184 ? -6.573 -1.852 -4.117 1.00 77.44 184 GLN A O 1
#

Solvent-accessible surface area (backbone atoms only — not comparable to full-atom values): 10291 Å² total; per-residue (Å²): 132,86,77,75,78,67,77,49,71,66,58,51,52,50,50,50,50,49,39,62,56,30,63,78,43,100,69,51,28,68,35,50,68,46,40,51,35,56,70,74,34,68,66,50,24,52,34,58,71,41,57,60,97,86,44,36,66,43,59,54,48,51,53,51,50,52,48,51,54,51,50,50,52,49,61,78,41,37,71,57,52,54,50,28,53,51,26,43,57,50,23,67,74,69,73,46,64,88,44,51,50,26,42,49,44,52,40,50,52,50,17,46,49,49,39,52,52,49,45,71,76,39,44,71,60,48,55,56,47,73,69,36,53,69,50,28,52,51,53,46,51,51,51,54,51,49,50,54,51,50,58,74,66,56,70,89,68,79,81,65,86,72,85,45,56,65,60,56,54,75,71,57,48,72,69,55,31,36,54,50,10,68,71,102

Foldseek 3Di:
DPPPLDQDPVNLVVLLVLLLVVVVDLQDSLLCSQQVLCVVDDSSPVLLPDDDPNHRPSVVSSVVSVVVNVVVVCVVCVVLVVLLVVLCVVCVVVVDCPDLSVLVSVLVVLLQVQLVVCCVVCVVVCVVLSSDSVSSVVVSVVSVVVVVVVVVPPDPDPPDPPVDSVNVSVPDDSVNSNVNSNVD

Nearest PDB structures (foldseek):
  2r1h-assembly1_C  TM=2.232E-01  e=3.466E+00  Oncorhynchus mykiss
  1xq5-assembly1_C  TM=1.772E-01  e=2.240E+00  Perca flavescens
  1cg5-assembly1_A  TM=2.348E-01  e=5.910E+00  Hemitrygon akajei
  2fic-assembly2_A  TM=1.602E-01  e=9.600E+00  Homo sapiens

Secondary structure (DSSP, 8-state):
-----PPPHHHHHHHHHHHHHHHTTTS-HHHHHHHHHHHH-THHHHHHH--BTTB-HHHHHHHHHHHHHHHHHHHHTHHHHHHHHHHHHHHHHHT---SHHHHHHHHHHHHHHHHHHHHHHHHHHHHHHTT-HHHHHHHHHHHHHHHHHHHHH----------SHHHHHHH--HHHHHHHHHH-

pLDDT: mean 83.3, std 13.59, range [35.56, 97.38]

Mean predicted aligned error: 8.11 Å